Protein AF-A0A951VJS5-F1 (afdb_monomer_lite)

Secondary structure (DSSP, 8-state):
--GGGEEEETTS-S-EEEEEEETTEEEEEESSTT--EEEPPTTS-EEEGGG-EEEETTEEEEHHHHHHHHHHTS-PPPTTS-HHHHHHHHHHHH-B-TTT--HHHHHHHHHHHHHHTTTS-GGGGS-S-------------------------------------------------------------------------PPP-

Foldseek 3Di:
DALQQKKDKPPDPAIWGFPAADPAFTWTFGLDPVRDIDTDGNPIDMDRQQPDWADAPVGTHGLLVVLVLQVVVVDQDDLPDDLVVLVVVCCVRPRGDPVPDDSVVSSVSSRHSVSCVVPDPSVVSDPDDDDDDDDDDDDDDDDDDDDDDDDDDDDDDDDDDDDDDDDDDDDDDDDDDDDDDDDDDDDDDDDDDDDDDDDDDDDDD

Sequence (205 aa):
MKLTEIVAVSGIGGLHKIIGRTKTGLILESINETKKRFATGIQDKVSILDDVSMYTLSGDMRLAEVFVKLNNTGKVPGIKEDPKLLRKFLVDTIELDSERVYDSDIKKLLSWYHIIKDLVDFNTLIEAPETKEEASESAETTKKKSSKKKEETIDTEEEKPKKTAKKTAAKTVTESKTTKATTTKTVKVSSKTTAKTNTYRPKSV

Structure (mmCIF, N/CA/C/O backbone):
data_AF-A0A951VJS5-F1
#
_entry.id   AF-A0A951VJS5-F1
#
loop_
_atom_site.group_PDB
_atom_site.id
_atom_site.type_symbol
_atom_site.label_atom_id
_atom_site.label_alt_id
_atom_site.label_comp_id
_atom_site.label_asym_id
_atom_site.label_entity_id
_atom_site.label_seq_id
_atom_site.pdbx_PDB_ins_code
_atom_site.Cartn_x
_atom_site.Cartn_y
_atom_site.Cartn_z
_atom_site.occupancy
_atom_site.B_iso_or_equiv
_atom_site.auth_seq_id
_atom_site.auth_comp_id
_atom_site.auth_asym_id
_atom_site.auth_atom_id
_atom_site.pdbx_PDB_model_num
ATOM 1 N N . MET A 1 1 ? 1.533 -13.469 7.395 1.00 84.25 1 MET A N 1
ATOM 2 C CA . MET A 1 1 ? 0.307 -12.653 7.624 1.00 84.25 1 MET A CA 1
ATOM 3 C C . MET A 1 1 ? -0.512 -12.635 6.328 1.00 84.25 1 MET A C 1
ATOM 5 O O . MET A 1 1 ? 0.076 -12.952 5.303 1.00 84.25 1 MET A O 1
ATOM 9 N N . LYS A 1 2 ? -1.821 -12.329 6.330 1.00 89.31 2 LYS A N 1
ATOM 10 C CA . LYS A 1 2 ? -2.634 -12.243 5.088 1.00 89.31 2 LYS A CA 1
ATOM 11 C C . LYS A 1 2 ? -2.886 -10.788 4.680 1.00 89.31 2 LYS A C 1
ATOM 13 O O . LYS A 1 2 ? -3.124 -9.966 5.560 1.00 89.31 2 LYS A O 1
ATOM 18 N N . LEU A 1 3 ? -2.904 -10.477 3.377 1.00 91.06 3 LEU A N 1
ATOM 19 C CA . LEU A 1 3 ? -3.176 -9.116 2.873 1.00 91.06 3 LEU A CA 1
ATOM 20 C C . LEU A 1 3 ? -4.550 -8.578 3.308 1.00 91.06 3 LEU A C 1
ATOM 22 O O . LEU A 1 3 ? -4.660 -7.404 3.648 1.00 91.06 3 LEU A O 1
ATOM 26 N N . THR A 1 4 ? -5.557 -9.449 3.420 1.00 92.69 4 THR A N 1
ATOM 27 C CA . THR A 1 4 ? -6.902 -9.142 3.949 1.00 92.69 4 THR A CA 1
ATOM 28 C C . THR A 1 4 ? -6.911 -8.569 5.374 1.00 92.69 4 THR A C 1
ATOM 30 O O . THR A 1 4 ? -7.897 -7.971 5.799 1.00 92.69 4 THR A O 1
ATOM 33 N N . GLU A 1 5 ? -5.846 -8.787 6.152 1.00 93.25 5 GLU A N 1
ATOM 34 C CA . GLU A 1 5 ? -5.689 -8.247 7.508 1.00 93.25 5 GLU A CA 1
ATOM 35 C C . GLU A 1 5 ? -4.892 -6.933 7.538 1.00 93.25 5 GLU A C 1
ATOM 37 O O . GLU A 1 5 ? -4.817 -6.307 8.597 1.00 93.25 5 GLU A O 1
ATOM 42 N N . ILE A 1 6 ? -4.265 -6.536 6.424 1.00 94.94 6 ILE A N 1
ATOM 43 C CA . ILE A 1 6 ? -3.300 -5.433 6.350 1.00 94.94 6 ILE A CA 1
ATOM 44 C C . ILE A 1 6 ? -3.946 -4.211 5.699 1.00 94.94 6 ILE A C 1
ATOM 46 O O . ILE A 1 6 ? -4.607 -4.289 4.665 1.00 94.94 6 ILE A O 1
ATOM 50 N N . VAL A 1 7 ? -3.734 -3.060 6.329 1.00 95.62 7 VAL A N 1
ATOM 51 C CA . VAL A 1 7 ? -4.438 -1.811 6.060 1.00 95.62 7 VAL A CA 1
ATOM 52 C C . VAL A 1 7 ? -3.465 -0.636 5.997 1.00 95.62 7 VAL A C 1
ATOM 54 O O . VAL A 1 7 ? -2.615 -0.465 6.874 1.00 95.62 7 VAL A O 1
ATOM 57 N N . ALA A 1 8 ? -3.657 0.226 5.001 1.00 95.88 8 ALA A N 1
ATOM 58 C CA . ALA A 1 8 ? -3.125 1.583 4.971 1.00 95.88 8 ALA A CA 1
ATOM 59 C C . ALA A 1 8 ? -4.205 2.585 5.422 1.00 95.88 8 ALA A C 1
ATOM 61 O O . ALA A 1 8 ? -5.382 2.432 5.091 1.00 95.88 8 ALA A O 1
ATOM 62 N N . VAL A 1 9 ? -3.812 3.633 6.155 1.00 95.50 9 VAL A N 1
ATOM 63 C CA . VAL A 1 9 ? -4.717 4.723 6.564 1.00 95.50 9 VAL A CA 1
ATOM 64 C C . VAL A 1 9 ? -4.195 6.051 6.024 1.00 95.50 9 VAL A C 1
ATOM 66 O O . VAL A 1 9 ? -3.057 6.440 6.272 1.00 95.50 9 VAL A O 1
ATOM 69 N N . SER A 1 10 ? -5.033 6.766 5.278 1.00 93.25 10 SER A N 1
ATOM 70 C CA . SER A 1 10 ? -4.701 8.051 4.659 1.00 93.25 10 SER A CA 1
ATOM 71 C C . SER A 1 10 ? -4.215 9.075 5.690 1.00 93.25 10 SER A C 1
ATOM 73 O O . SER A 1 10 ? -4.986 9.518 6.536 1.00 93.25 10 SER A O 1
ATOM 75 N N . GLY A 1 11 ? -2.964 9.520 5.559 1.00 91.44 11 GLY A N 1
ATOM 76 C CA . GLY A 1 11 ? -2.339 10.499 6.457 1.00 91.44 11 GLY A CA 1
ATOM 77 C C . GLY A 1 11 ? -1.561 9.883 7.626 1.00 91.44 11 GLY A C 1
ATOM 78 O O . GLY A 1 11 ? -0.796 10.597 8.271 1.00 91.44 11 GLY A O 1
ATOM 79 N N . ILE A 1 12 ? -1.676 8.571 7.858 1.00 90.50 12 ILE A N 1
ATOM 80 C CA . ILE A 1 12 ? -0.845 7.829 8.812 1.00 90.50 12 ILE A CA 1
ATOM 81 C C . ILE A 1 12 ? 0.222 7.059 8.023 1.00 90.50 12 ILE A C 1
ATOM 83 O O . ILE A 1 12 ? -0.073 6.354 7.061 1.00 90.50 12 ILE A O 1
ATOM 87 N N . GLY A 1 13 ? 1.490 7.228 8.398 1.00 89.62 13 GLY A N 1
ATOM 88 C CA . GLY A 1 13 ? 2.609 6.574 7.720 1.00 89.62 13 GLY A CA 1
ATOM 89 C C . GLY A 1 13 ? 2.792 5.115 8.148 1.00 89.62 13 GLY A C 1
ATOM 90 O O . GLY A 1 13 ? 2.857 4.825 9.342 1.00 89.62 13 GLY A O 1
ATOM 91 N N . GLY A 1 14 ? 2.965 4.221 7.171 1.00 91.69 14 GLY A N 1
ATOM 92 C CA . GLY A 1 14 ? 3.247 2.799 7.381 1.00 91.69 14 GLY A CA 1
ATOM 93 C C . GLY A 1 14 ? 2.073 1.896 7.004 1.00 91.69 14 GLY A C 1
ATOM 94 O O . GLY A 1 14 ? 1.306 2.214 6.094 1.00 91.69 14 GLY A O 1
ATOM 95 N N . LEU A 1 15 ? 1.974 0.758 7.694 1.00 94.69 15 LEU A N 1
ATOM 96 C CA . LEU A 1 15 ? 0.901 -0.225 7.560 1.00 94.69 15 LEU A CA 1
ATOM 97 C C . LEU A 1 15 ? 0.461 -0.731 8.934 1.00 94.69 15 LEU A C 1
ATOM 99 O O . LEU A 1 15 ? 1.235 -0.748 9.899 1.00 94.69 15 LEU A O 1
ATOM 103 N N . HIS A 1 16 ? -0.790 -1.173 9.001 1.00 95.50 16 HIS A N 1
ATOM 104 C CA . HIS A 1 16 ? -1.429 -1.615 10.230 1.00 95.50 16 HIS A CA 1
ATOM 105 C C . HIS A 1 16 ? -2.165 -2.938 10.019 1.00 95.50 16 HIS A C 1
ATOM 107 O O . HIS A 1 16 ? -2.759 -3.156 8.966 1.00 95.50 16 HIS A O 1
ATOM 113 N N . LYS A 1 17 ? -2.163 -3.808 11.031 1.00 95.00 17 LYS A N 1
ATOM 114 C CA . LYS A 1 17 ? -3.003 -5.005 11.076 1.00 95.00 17 LYS A CA 1
ATOM 115 C C . LYS A 1 17 ? -4.350 -4.676 11.724 1.00 95.00 17 LYS A C 1
ATOM 117 O O . LYS A 1 17 ? -4.401 -3.990 12.745 1.00 95.00 17 LYS A O 1
ATOM 122 N N . ILE A 1 18 ? -5.437 -5.211 11.174 1.00 95.38 18 ILE A N 1
ATOM 123 C CA . ILE A 1 18 ? -6.755 -5.221 11.816 1.00 95.38 18 ILE A CA 1
ATOM 124 C C . ILE A 1 18 ? -6.724 -6.180 13.018 1.00 95.38 18 ILE A C 1
ATOM 126 O O . ILE A 1 18 ? -6.475 -7.374 12.858 1.00 95.38 18 ILE A O 1
ATOM 130 N N . ILE A 1 19 ? -7.021 -5.666 14.217 1.00 95.19 19 ILE A N 1
ATOM 131 C CA . ILE A 1 19 ? -7.311 -6.481 15.412 1.00 95.19 19 ILE A CA 1
ATOM 132 C C . ILE A 1 19 ? -8.818 -6.706 15.566 1.00 95.19 19 ILE A C 1
ATOM 134 O O . ILE A 1 19 ? -9.247 -7.774 15.993 1.00 95.19 19 ILE A O 1
ATOM 138 N N . GLY A 1 20 ? -9.636 -5.704 15.240 1.00 94.69 20 GLY A N 1
ATOM 139 C CA . GLY A 1 20 ? -11.078 -5.776 15.450 1.00 94.69 20 GLY A CA 1
ATOM 140 C C . GLY A 1 20 ? -11.847 -4.670 14.739 1.00 94.69 20 GLY A C 1
ATOM 141 O O . GLY A 1 20 ? -11.271 -3.814 14.067 1.00 94.69 20 GLY A O 1
ATOM 142 N N . ARG A 1 21 ? -13.170 -4.687 14.897 1.00 94.56 21 ARG A N 1
ATOM 143 C CA . ARG A 1 21 ? -14.098 -3.714 14.305 1.00 94.56 21 ARG A CA 1
ATOM 144 C C . ARG A 1 21 ? -14.899 -3.036 15.414 1.00 94.56 21 ARG A C 1
ATOM 146 O O . ARG A 1 21 ? -15.280 -3.689 16.381 1.00 94.56 21 ARG A O 1
ATOM 153 N N . THR A 1 22 ? -15.145 -1.737 15.284 1.00 93.75 22 THR A N 1
ATOM 154 C CA . THR A 1 22 ? -16.057 -0.977 16.152 1.00 93.75 22 THR A CA 1
ATOM 155 C C . THR A 1 22 ? -17.328 -0.631 15.373 1.00 93.75 22 THR A C 1
ATOM 157 O O . THR A 1 22 ? -17.427 -0.892 14.175 1.00 93.75 22 THR A O 1
ATOM 160 N N . LYS A 1 23 ? -18.307 0.011 16.023 1.00 93.38 23 LYS A N 1
ATOM 161 C CA . LYS A 1 23 ? -19.503 0.540 15.340 1.00 93.38 23 LYS A CA 1
ATOM 162 C C . LYS A 1 23 ? -19.177 1.637 14.303 1.00 93.38 23 LYS A C 1
ATOM 164 O O . LYS A 1 23 ? -20.031 1.966 13.488 1.00 93.38 23 LYS A O 1
ATOM 169 N N . THR A 1 24 ? -17.979 2.225 14.349 1.00 92.12 24 THR A N 1
ATOM 170 C CA . THR A 1 24 ? -17.624 3.459 13.623 1.00 92.12 24 THR A CA 1
ATOM 171 C C . THR A 1 24 ? -16.280 3.393 12.885 1.00 92.12 24 THR A C 1
ATOM 173 O O . THR A 1 24 ? -15.807 4.429 12.425 1.00 92.12 24 THR A O 1
ATOM 176 N N . GLY A 1 25 ? -15.644 2.219 12.804 1.00 92.94 25 GLY A N 1
ATOM 177 C CA . GLY A 1 25 ? -14.321 2.044 12.197 1.00 92.94 25 GLY A CA 1
ATOM 178 C C . GLY A 1 25 ? -13.642 0.727 12.589 1.00 92.94 25 GLY A C 1
ATOM 179 O O . GLY A 1 25 ? -14.290 -0.229 13.022 1.00 92.94 25 GLY A O 1
ATOM 180 N N . LEU A 1 26 ? -12.318 0.671 12.447 1.00 95.44 26 LEU A N 1
ATOM 181 C CA . LEU A 1 26 ? -11.474 -0.488 12.765 1.00 95.44 26 LEU A CA 1
ATOM 182 C C . LEU A 1 26 ? -10.547 -0.205 13.955 1.00 95.44 26 LEU A C 1
ATOM 184 O O . LEU A 1 26 ? -10.044 0.909 14.108 1.00 95.44 26 LEU A O 1
ATOM 188 N N . ILE A 1 27 ? -10.269 -1.236 14.755 1.00 95.69 27 ILE A N 1
ATOM 189 C CA . ILE A 1 27 ? -9.175 -1.246 15.734 1.00 95.69 27 ILE A CA 1
ATOM 190 C C . ILE A 1 27 ? -7.937 -1.789 15.023 1.00 95.69 27 ILE A C 1
ATOM 192 O O . ILE A 1 27 ? -7.930 -2.940 14.576 1.00 95.69 27 ILE A O 1
ATOM 196 N N . LEU A 1 28 ? -6.906 -0.955 14.923 1.00 96.00 28 LEU A N 1
ATOM 197 C CA . LEU A 1 28 ? -5.690 -1.208 14.162 1.00 96.00 28 LEU A CA 1
ATOM 198 C C . LEU A 1 28 ? -4.463 -1.270 15.080 1.00 96.00 28 LEU A C 1
ATOM 200 O O . LEU A 1 28 ? -4.373 -0.543 16.069 1.00 96.00 28 LEU A O 1
ATOM 204 N N . GLU A 1 29 ? -3.499 -2.117 14.729 1.00 94.94 29 GLU A N 1
ATOM 205 C CA . GLU A 1 29 ? -2.185 -2.233 15.368 1.00 94.94 29 GLU A CA 1
ATOM 206 C C . GLU A 1 29 ? -1.086 -1.948 14.345 1.00 94.94 29 GLU A C 1
ATOM 208 O O . GLU A 1 29 ? -1.095 -2.497 13.247 1.00 94.94 29 GLU A O 1
ATOM 213 N N . SER A 1 30 ? -0.134 -1.077 14.680 1.00 93.75 30 SER A N 1
ATOM 214 C CA . SER A 1 30 ? 1.016 -0.807 13.815 1.00 93.75 30 SER A CA 1
ATOM 215 C C . SER A 1 30 ? 1.859 -2.063 13.604 1.00 93.75 30 SER A C 1
ATOM 217 O O . SER A 1 30 ? 2.245 -2.710 14.575 1.00 93.75 30 SER A O 1
ATOM 219 N N . ILE A 1 31 ? 2.172 -2.374 12.344 1.00 91.69 31 ILE A N 1
ATOM 220 C CA . ILE A 1 31 ? 3.032 -3.512 11.979 1.00 91.69 31 ILE A CA 1
ATOM 221 C C . ILE A 1 31 ? 4.504 -3.235 12.348 1.00 91.69 31 ILE A C 1
ATOM 223 O O . ILE A 1 31 ? 5.282 -4.163 12.562 1.00 91.69 31 ILE A O 1
ATOM 227 N N . ASN A 1 32 ? 4.870 -1.959 12.505 1.00 83.44 32 ASN A N 1
ATOM 228 C CA . ASN A 1 32 ? 6.188 -1.538 12.976 1.00 83.44 32 ASN A CA 1
ATOM 229 C C . ASN A 1 32 ? 6.447 -1.977 14.432 1.00 83.44 32 ASN A C 1
ATOM 231 O O . ASN A 1 32 ? 5.525 -2.080 15.241 1.00 83.44 32 ASN A O 1
ATOM 235 N N . GLU A 1 33 ? 7.729 -2.113 14.784 1.00 74.25 33 GLU A N 1
ATOM 236 C CA . GLU A 1 33 ? 8.266 -2.581 16.078 1.00 74.25 33 GLU A CA 1
ATOM 237 C C . GLU A 1 33 ? 7.513 -2.095 17.333 1.00 74.25 33 GLU A C 1
ATOM 239 O O . GLU A 1 33 ? 7.292 -2.864 18.266 1.00 74.25 33 GLU A O 1
ATOM 244 N N . THR A 1 34 ? 7.056 -0.838 17.355 1.00 80.00 34 THR A N 1
ATOM 245 C CA . THR A 1 34 ? 6.367 -0.239 18.511 1.00 80.00 34 THR A CA 1
ATOM 246 C C . THR A 1 34 ? 4.962 -0.801 18.786 1.00 80.00 34 THR A C 1
ATOM 248 O O . THR A 1 34 ? 4.390 -0.453 19.817 1.00 80.00 34 THR A O 1
ATOM 251 N N . LYS A 1 35 ? 4.366 -1.580 17.864 1.00 86.00 35 LYS A N 1
ATOM 252 C CA . LYS A 1 35 ? 3.050 -2.259 17.979 1.00 86.00 35 LYS A CA 1
ATOM 253 C C . LYS A 1 35 ? 1.923 -1.415 18.599 1.00 86.00 35 LYS A C 1
ATOM 255 O O . LYS A 1 35 ? 1.059 -1.903 19.325 1.00 86.00 35 LYS A O 1
ATOM 260 N N . LYS A 1 36 ? 1.928 -0.104 18.328 1.00 91.31 36 LYS A N 1
ATOM 261 C CA . LYS A 1 36 ? 0.942 0.831 18.887 1.00 91.31 36 LYS A CA 1
ATOM 262 C C . LYS A 1 36 ? -0.438 0.569 18.294 1.00 91.31 36 LYS A C 1
ATOM 264 O O . LYS A 1 36 ? -0.575 0.444 17.078 1.00 91.31 36 LYS A O 1
ATOM 269 N N . ARG A 1 37 ? -1.449 0.540 19.164 1.00 93.44 37 ARG A N 1
ATOM 270 C CA . ARG A 1 37 ? -2.858 0.341 18.811 1.00 93.44 37 ARG A CA 1
ATOM 271 C C . ARG A 1 37 ? -3.608 1.666 18.789 1.00 93.44 37 ARG A C 1
ATOM 273 O O . ARG A 1 37 ? -3.368 2.518 19.641 1.00 93.44 37 ARG A O 1
ATOM 280 N N . PHE A 1 38 ? -4.528 1.816 17.845 1.00 94.25 38 PHE A N 1
ATOM 281 C CA . PHE A 1 38 ? -5.461 2.939 17.768 1.00 94.25 38 PHE A CA 1
ATOM 282 C C . PHE A 1 38 ? -6.780 2.496 17.124 1.00 94.25 38 PHE A C 1
ATOM 284 O O . PHE A 1 38 ? -6.848 1.459 16.465 1.00 94.25 38 PHE A O 1
ATOM 291 N N . ALA A 1 39 ? -7.840 3.273 17.331 1.00 95.00 39 ALA A N 1
ATOM 292 C CA . ALA A 1 39 ? -9.097 3.110 16.611 1.00 95.00 39 ALA A CA 1
ATOM 293 C C . ALA A 1 39 ? -9.185 4.161 15.499 1.00 95.00 39 ALA A C 1
ATOM 295 O O . ALA A 1 39 ? -8.785 5.306 15.704 1.00 95.00 39 ALA A O 1
ATOM 296 N N . THR A 1 40 ? -9.721 3.766 14.348 1.00 95.81 40 THR A N 1
ATOM 297 C CA . THR A 1 40 ? -10.095 4.682 13.260 1.00 95.81 40 THR A CA 1
ATOM 298 C C . THR A 1 40 ? -11.530 5.175 13.440 1.00 95.81 40 THR A C 1
ATOM 300 O O . THR A 1 40 ? -12.380 4.473 13.999 1.00 95.81 40 THR A O 1
ATOM 303 N N . GLY A 1 41 ? -11.794 6.396 12.983 1.00 93.75 41 GLY A N 1
ATOM 304 C CA . GLY A 1 41 ? -13.119 7.004 12.920 1.00 93.75 41 GLY A CA 1
ATOM 305 C C . GLY A 1 41 ? -13.697 7.023 11.503 1.00 93.75 41 GLY A C 1
ATOM 306 O O . GLY A 1 41 ? -13.019 6.741 10.522 1.00 93.75 41 GLY A O 1
ATOM 307 N N . ILE A 1 42 ? -14.960 7.443 11.394 1.00 93.12 42 ILE A N 1
ATOM 308 C CA . ILE A 1 42 ? -15.747 7.450 10.142 1.00 93.12 42 ILE A CA 1
ATOM 309 C C . ILE A 1 42 ? -15.108 8.319 9.034 1.00 93.12 42 ILE A C 1
ATOM 311 O O . ILE A 1 42 ? -15.353 8.097 7.854 1.00 93.12 42 ILE A O 1
ATOM 315 N N . GLN A 1 43 ? -14.297 9.315 9.407 1.00 93.50 43 GLN A N 1
ATOM 316 C CA . GLN A 1 43 ? -13.641 10.245 8.475 1.00 93.50 43 GLN A CA 1
ATOM 317 C C . GLN A 1 43 ? -12.273 9.747 7.967 1.00 93.50 43 GLN A C 1
ATOM 319 O O . GLN A 1 43 ? -11.720 10.308 7.011 1.00 93.50 43 GLN A O 1
ATOM 324 N N . ASP A 1 44 ? -11.717 8.705 8.592 1.00 94.69 44 ASP A N 1
ATOM 325 C CA . ASP A 1 44 ? -10.439 8.133 8.188 1.00 94.69 44 ASP A CA 1
ATOM 326 C C . ASP A 1 44 ? -10.630 7.342 6.891 1.00 94.69 44 ASP A C 1
ATOM 328 O O . ASP A 1 44 ? -11.483 6.463 6.790 1.00 94.69 44 ASP A O 1
ATOM 332 N N . LYS A 1 45 ? -9.817 7.642 5.874 1.00 94.56 45 LYS A N 1
ATOM 333 C CA . LYS A 1 45 ? -9.804 6.850 4.637 1.00 94.56 45 LYS A CA 1
ATOM 334 C C . LYS A 1 45 ? -8.906 5.641 4.853 1.00 94.56 45 LYS A C 1
ATOM 336 O O . LYS A 1 45 ? -7.686 5.781 4.943 1.00 94.56 45 LYS A O 1
ATOM 341 N N . VAL A 1 46 ? -9.544 4.487 4.978 1.00 95.12 46 VAL A N 1
ATOM 342 C CA . VAL A 1 46 ? -8.945 3.194 5.307 1.00 95.12 46 VAL A CA 1
ATOM 343 C C . VAL A 1 46 ? -8.977 2.309 4.061 1.00 95.12 46 VAL A C 1
ATOM 345 O O . VAL A 1 46 ? -10.030 2.166 3.446 1.00 95.12 46 VAL A O 1
ATOM 348 N N . SER A 1 47 ? -7.841 1.718 3.689 1.00 95.25 47 SER A N 1
ATOM 349 C CA . SER A 1 47 ? -7.715 0.855 2.506 1.00 95.25 47 SER A CA 1
ATOM 350 C C . SER A 1 47 ? -7.079 -0.478 2.892 1.00 95.25 47 SER A C 1
ATOM 352 O O . SER A 1 47 ? -5.967 -0.497 3.420 1.00 95.25 47 SER A O 1
ATOM 354 N N . ILE A 1 48 ? -7.782 -1.583 2.639 1.00 95.38 48 ILE A N 1
ATOM 355 C CA . ILE A 1 48 ? -7.271 -2.951 2.814 1.00 95.38 48 ILE A CA 1
ATOM 356 C C . ILE A 1 48 ? -6.387 -3.275 1.605 1.00 95.38 48 ILE A C 1
ATOM 358 O O . ILE A 1 48 ? -6.772 -2.981 0.478 1.00 95.38 48 ILE A O 1
ATOM 362 N N . LEU A 1 49 ? -5.203 -3.859 1.813 1.00 94.19 49 LEU A N 1
ATOM 363 C CA . LEU A 1 49 ? -4.242 -4.080 0.719 1.00 94.19 49 LEU A CA 1
ATOM 364 C C . LEU A 1 49 ? -4.714 -5.115 -0.317 1.00 94.19 49 LEU A C 1
ATOM 366 O O . LEU A 1 49 ? -4.266 -5.070 -1.456 1.00 94.19 49 LEU A O 1
ATOM 370 N N . ASP A 1 50 ? -5.623 -6.009 0.065 1.00 94.06 50 ASP A N 1
ATOM 371 C CA . ASP A 1 50 ? -6.232 -7.032 -0.803 1.00 94.06 50 ASP A CA 1
ATOM 372 C C . ASP A 1 50 ? -7.217 -6.448 -1.845 1.00 94.06 50 ASP A C 1
ATOM 374 O O . ASP A 1 50 ? -7.370 -6.976 -2.949 1.00 94.06 50 ASP A O 1
ATOM 378 N N . ASP A 1 51 ? -7.850 -5.319 -1.502 1.00 93.62 51 ASP A N 1
ATOM 379 C CA . ASP A 1 51 ? -8.828 -4.609 -2.341 1.00 93.62 51 ASP A CA 1
ATOM 380 C C . ASP A 1 51 ? -8.171 -3.602 -3.307 1.00 93.62 51 ASP A C 1
ATOM 382 O O . ASP A 1 51 ? -8.852 -3.007 -4.142 1.00 93.62 51 ASP A O 1
ATOM 386 N N . VAL A 1 52 ? -6.858 -3.363 -3.193 1.00 94.69 52 VAL A N 1
ATOM 387 C CA . VAL A 1 52 ? -6.141 -2.366 -4.006 1.00 94.69 52 VAL A CA 1
ATOM 388 C C . VAL A 1 52 ? -5.558 -3.007 -5.269 1.00 94.69 52 VAL A C 1
ATOM 390 O O . VAL A 1 52 ? -4.846 -4.014 -5.213 1.00 94.69 52 VAL A O 1
ATOM 393 N N . SER A 1 53 ? -5.818 -2.370 -6.411 1.00 94.50 53 SER A N 1
ATOM 394 C CA . SER A 1 53 ? -5.239 -2.686 -7.718 1.00 94.50 53 SER A CA 1
ATOM 395 C C . SER A 1 53 ? -4.260 -1.606 -8.205 1.00 94.50 53 SER A C 1
ATOM 397 O O . SER A 1 53 ? -4.167 -0.503 -7.657 1.00 94.50 53 SER A O 1
ATOM 399 N N . MET A 1 54 ? -3.504 -1.948 -9.245 1.00 94.06 54 MET A N 1
ATOM 400 C CA . MET A 1 54 ? -2.578 -1.096 -9.985 1.00 94.06 54 MET A CA 1
ATOM 401 C C . MET A 1 54 ? -2.944 -1.110 -11.469 1.00 94.06 54 MET A C 1
ATOM 403 O O . MET A 1 54 ? -3.172 -2.179 -12.033 1.00 94.06 54 MET A O 1
ATOM 407 N N . TYR A 1 55 ? -2.952 0.061 -12.109 1.00 95.38 55 TYR A N 1
ATOM 408 C CA . TYR A 1 55 ? -3.158 0.155 -13.554 1.00 95.38 55 TYR A CA 1
ATOM 409 C C . TYR A 1 55 ? -1.930 -0.350 -14.321 1.00 95.38 55 TYR A C 1
ATOM 411 O O . TYR A 1 55 ? -0.806 0.117 -14.117 1.00 95.38 55 TYR A O 1
ATOM 419 N N . THR A 1 56 ? -2.177 -1.270 -15.241 1.00 94.75 56 THR A N 1
ATOM 420 C CA . THR A 1 56 ? -1.223 -1.845 -16.194 1.00 94.75 56 THR A CA 1
ATOM 421 C C . THR A 1 56 ? -1.753 -1.648 -17.613 1.00 94.75 56 THR A C 1
ATOM 423 O O . THR A 1 56 ? -2.931 -1.334 -17.801 1.00 94.75 56 THR A O 1
ATOM 426 N N . LEU A 1 57 ? -0.905 -1.832 -18.624 1.00 92.44 57 LEU A N 1
ATOM 427 C CA . LEU A 1 57 ? -1.289 -1.715 -20.037 1.00 92.44 57 LEU A CA 1
ATOM 428 C C . LEU A 1 57 ? -2.464 -2.640 -20.408 1.00 92.44 57 LEU A C 1
ATOM 430 O O . LEU A 1 57 ? -3.307 -2.264 -21.223 1.00 92.44 57 LEU A O 1
ATOM 434 N N . SER A 1 58 ? -2.548 -3.803 -19.759 1.00 89.75 58 SER A N 1
ATOM 435 C CA . SER A 1 58 ? -3.552 -4.846 -20.004 1.00 89.75 58 SER A CA 1
ATOM 436 C C . SER A 1 58 ? -4.808 -4.736 -19.119 1.00 89.75 58 SER A C 1
ATOM 438 O O . SER A 1 58 ? -5.759 -5.489 -19.319 1.00 89.75 58 SER A O 1
ATOM 440 N N . GLY A 1 59 ? -4.844 -3.811 -18.148 1.00 91.31 59 GLY A N 1
ATOM 441 C CA . GLY A 1 59 ? -5.961 -3.641 -17.208 1.00 91.31 59 GLY A CA 1
ATOM 442 C C . GLY A 1 59 ? -5.519 -3.426 -15.757 1.00 91.31 59 GLY A C 1
ATOM 443 O O . GLY A 1 59 ? -4.448 -2.879 -15.494 1.00 91.31 59 GLY A O 1
ATOM 444 N N . ASP A 1 60 ? -6.339 -3.863 -14.803 1.00 92.94 60 ASP A N 1
ATOM 445 C CA . ASP A 1 60 ? -6.105 -3.677 -13.367 1.00 92.94 60 ASP A CA 1
ATOM 446 C C . ASP A 1 60 ? -5.513 -4.950 -12.735 1.00 92.94 60 ASP A C 1
ATOM 448 O O . ASP A 1 60 ? -6.149 -6.002 -12.743 1.00 92.94 60 ASP A O 1
ATOM 452 N N . MET A 1 61 ? -4.320 -4.847 -12.143 1.00 93.94 61 MET A N 1
ATOM 453 C CA . MET A 1 61 ? -3.601 -5.956 -11.491 1.00 93.94 61 MET A CA 1
ATOM 454 C C . MET A 1 61 ? -3.671 -5.818 -9.965 1.00 93.94 61 MET A C 1
ATOM 456 O O . MET A 1 61 ? -3.435 -4.726 -9.444 1.00 93.94 61 MET A O 1
ATOM 460 N N . ARG A 1 62 ? -3.988 -6.880 -9.209 1.00 95.12 62 ARG A N 1
ATOM 461 C CA . ARG A 1 62 ? -4.118 -6.776 -7.736 1.00 95.12 62 ARG A CA 1
ATOM 462 C C . ARG A 1 62 ? -2.751 -6.665 -7.062 1.00 95.12 62 ARG A C 1
ATOM 464 O O . ARG A 1 62 ? -1.764 -7.224 -7.541 1.00 95.12 62 ARG A O 1
ATOM 471 N N . LEU A 1 63 ? -2.682 -6.008 -5.898 1.00 93.81 63 LEU A N 1
ATOM 472 C CA . LEU A 1 63 ? -1.423 -5.907 -5.144 1.00 93.81 63 LEU A CA 1
ATOM 473 C C . LEU A 1 63 ? -0.806 -7.272 -4.791 1.00 93.81 63 LEU A C 1
ATOM 475 O O . LEU A 1 63 ? 0.416 -7.362 -4.730 1.00 93.81 63 LEU A O 1
ATOM 479 N N . ALA A 1 64 ? -1.606 -8.329 -4.609 1.00 92.50 64 ALA A N 1
ATOM 480 C CA . ALA A 1 64 ? -1.102 -9.691 -4.401 1.00 92.50 64 ALA A CA 1
ATOM 481 C C . ALA A 1 64 ? -0.189 -10.158 -5.554 1.00 92.50 64 ALA A C 1
ATOM 483 O O . ALA A 1 64 ? 0.952 -10.558 -5.324 1.00 92.50 64 ALA A O 1
ATOM 484 N N . GLU A 1 65 ? -0.665 -10.024 -6.795 1.00 92.56 65 GLU A N 1
ATOM 485 C CA . GLU A 1 65 ? 0.064 -10.368 -8.023 1.00 92.56 65 GLU A CA 1
ATOM 486 C C . GLU A 1 65 ? 1.298 -9.481 -8.211 1.00 92.56 65 GLU A C 1
ATOM 488 O O . GLU A 1 65 ? 2.391 -9.977 -8.496 1.00 92.56 65 GLU A O 1
ATOM 493 N N . VAL A 1 66 ? 1.152 -8.171 -7.979 1.00 93.50 66 VAL A N 1
ATOM 494 C CA . VAL A 1 66 ? 2.264 -7.215 -8.070 1.00 93.50 66 VAL A CA 1
ATOM 495 C C . VAL A 1 66 ? 3.366 -7.544 -7.060 1.00 93.50 66 VAL A C 1
ATOM 497 O O . VAL A 1 66 ? 4.542 -7.546 -7.423 1.00 93.50 66 VAL A O 1
ATOM 500 N N . PHE A 1 67 ? 3.025 -7.864 -5.808 1.00 93.12 67 PHE A N 1
ATOM 501 C CA . PHE A 1 67 ? 4.020 -8.223 -4.797 1.00 93.12 67 PHE A CA 1
ATOM 502 C C . PHE A 1 67 ? 4.718 -9.559 -5.095 1.00 93.12 67 PHE A C 1
ATOM 504 O O . PHE A 1 67 ? 5.919 -9.658 -4.846 1.00 93.12 67 PHE A O 1
ATOM 511 N N . VAL A 1 68 ? 4.033 -10.548 -5.686 1.00 91.94 68 VAL A N 1
ATOM 512 C CA . VAL A 1 68 ? 4.681 -11.790 -6.153 1.00 91.94 68 VAL A CA 1
ATOM 513 C C . VAL A 1 68 ? 5.651 -11.515 -7.303 1.00 91.94 68 VAL A C 1
ATOM 515 O O . VAL A 1 68 ? 6.807 -11.926 -7.218 1.00 91.94 68 VAL A O 1
ATOM 518 N N . LYS A 1 69 ? 5.252 -10.756 -8.335 1.00 91.69 69 LYS A N 1
ATOM 519 C CA . LYS A 1 69 ? 6.163 -10.376 -9.436 1.00 91.69 69 LYS A CA 1
ATOM 520 C C . LYS A 1 69 ? 7.409 -9.635 -8.920 1.00 91.69 69 LYS A C 1
ATOM 522 O O . LYS A 1 69 ? 8.534 -9.944 -9.316 1.00 91.69 69 LYS A O 1
ATOM 527 N N . LEU A 1 70 ? 7.225 -8.716 -7.969 1.00 91.50 70 LEU A N 1
ATOM 528 C CA . LEU A 1 70 ? 8.316 -7.992 -7.305 1.00 91.50 70 LEU A CA 1
ATOM 529 C C . LEU A 1 70 ? 9.246 -8.901 -6.491 1.00 91.50 70 LEU A C 1
ATOM 531 O O . LEU A 1 70 ? 10.464 -8.730 -6.549 1.00 91.50 70 LEU A O 1
ATOM 535 N N . ASN A 1 71 ? 8.692 -9.876 -5.768 1.00 90.19 71 ASN A N 1
ATOM 5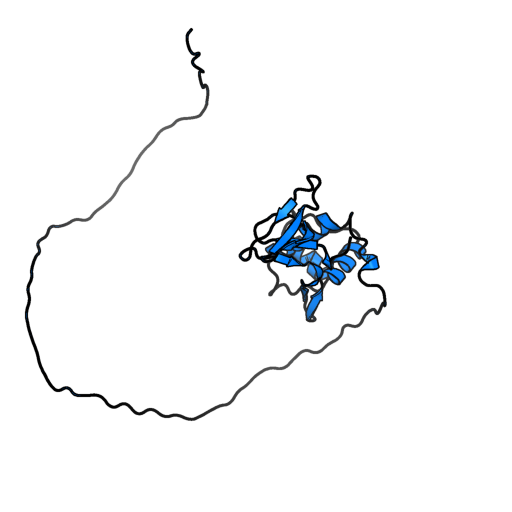36 C CA . ASN A 1 71 ? 9.470 -10.850 -5.006 1.00 90.19 71 ASN A CA 1
ATOM 537 C C . ASN A 1 71 ? 10.286 -11.772 -5.926 1.00 90.19 71 ASN A C 1
ATOM 539 O O . ASN A 1 71 ? 11.470 -11.994 -5.681 1.00 90.19 71 ASN A O 1
ATOM 543 N N . ASN A 1 72 ? 9.693 -12.219 -7.036 1.00 89.06 72 ASN A N 1
ATOM 544 C CA . ASN A 1 72 ? 10.347 -13.072 -8.034 1.00 89.06 72 ASN A CA 1
ATOM 545 C C . ASN A 1 72 ? 11.513 -12.366 -8.749 1.00 89.06 72 ASN A C 1
ATOM 547 O O . ASN A 1 72 ? 12.474 -13.015 -9.153 1.00 89.06 72 ASN A O 1
ATOM 551 N N . THR A 1 73 ? 11.477 -11.033 -8.843 1.00 86.56 73 THR A N 1
ATOM 552 C CA . THR A 1 73 ? 12.596 -10.225 -9.363 1.00 86.56 73 THR A CA 1
ATOM 553 C C . THR A 1 73 ? 13.800 -10.208 -8.401 1.00 86.56 73 THR A C 1
ATOM 555 O O . THR A 1 73 ? 14.901 -9.805 -8.776 1.00 86.56 73 THR A O 1
ATOM 558 N N . GLY A 1 74 ? 13.622 -10.624 -7.139 1.00 77.88 74 GLY A N 1
ATOM 559 C CA . GLY A 1 74 ? 14.669 -10.813 -6.123 1.00 77.88 74 GLY A CA 1
ATOM 560 C C . GLY A 1 74 ? 15.325 -9.534 -5.582 1.00 77.88 74 GLY A C 1
ATOM 561 O O . GLY A 1 74 ? 15.799 -9.512 -4.446 1.00 77.88 74 GLY A O 1
ATOM 562 N N . LYS A 1 75 ? 15.337 -8.444 -6.358 1.00 83.50 75 LYS A N 1
ATOM 563 C CA . LYS A 1 75 ? 15.946 -7.158 -6.002 1.00 83.50 75 LYS A CA 1
ATOM 564 C C . LYS A 1 75 ? 15.015 -5.995 -6.347 1.00 83.50 75 LYS A C 1
ATOM 566 O O . LYS A 1 75 ? 15.031 -5.478 -7.459 1.00 83.50 75 LYS A O 1
ATOM 571 N N . VAL A 1 76 ? 14.252 -5.545 -5.355 1.00 86.69 76 VAL A N 1
ATOM 572 C CA . VAL A 1 76 ? 13.373 -4.373 -5.472 1.00 86.69 76 VAL A CA 1
ATOM 573 C C . VAL A 1 76 ? 14.146 -3.081 -5.126 1.00 86.69 76 VAL A C 1
ATOM 575 O O . VAL A 1 76 ? 14.829 -3.057 -4.100 1.00 86.69 76 VAL A O 1
ATOM 578 N N . PRO A 1 77 ? 14.058 -2.008 -5.941 1.00 87.94 77 PRO A N 1
ATOM 579 C CA . PRO A 1 77 ? 14.686 -0.710 -5.679 1.00 87.94 77 PRO A CA 1
ATOM 580 C C . PRO A 1 77 ? 14.242 -0.025 -4.382 1.00 87.94 77 PRO A C 1
ATOM 582 O O . PRO A 1 77 ? 13.100 -0.147 -3.933 1.00 87.94 77 PRO A O 1
ATOM 585 N N . GLY A 1 78 ? 15.138 0.775 -3.806 1.00 88.06 78 GLY A N 1
ATOM 586 C CA . GLY A 1 78 ? 14.890 1.521 -2.579 1.00 88.06 78 GLY A CA 1
ATOM 587 C C . GLY A 1 78 ? 13.959 2.722 -2.779 1.00 88.06 78 GLY A C 1
ATOM 588 O O . GLY A 1 78 ? 14.088 3.497 -3.721 1.00 88.06 78 GLY A O 1
ATOM 589 N N . ILE A 1 79 ? 13.077 2.964 -1.803 1.00 86.12 79 ILE A N 1
ATOM 590 C CA . ILE A 1 79 ? 12.043 4.030 -1.800 1.00 86.12 79 ILE A CA 1
ATOM 591 C C . ILE A 1 79 ? 12.615 5.452 -2.054 1.00 86.12 79 ILE A C 1
ATOM 593 O O . ILE A 1 79 ? 11.887 6.370 -2.434 1.00 86.12 79 ILE A O 1
ATOM 597 N N . LYS A 1 80 ? 13.922 5.650 -1.822 1.00 89.38 80 LYS A N 1
ATOM 598 C CA . LYS A 1 80 ? 14.646 6.927 -1.962 1.00 89.38 80 LYS A CA 1
ATOM 599 C C . LYS A 1 80 ? 15.302 7.145 -3.336 1.00 89.38 80 LYS A C 1
ATOM 601 O O . LYS A 1 80 ? 15.929 8.184 -3.522 1.00 89.38 80 LYS A O 1
ATOM 606 N N . GLU A 1 81 ? 15.203 6.195 -4.263 1.00 90.81 81 GLU A N 1
ATOM 607 C CA . GLU A 1 81 ? 15.771 6.326 -5.611 1.00 90.81 81 GLU A CA 1
ATOM 608 C C . GLU A 1 81 ? 14.977 7.312 -6.494 1.00 90.81 81 GLU A C 1
ATOM 610 O O . GLU A 1 81 ? 13.885 7.775 -6.140 1.00 90.81 81 GLU A O 1
ATOM 615 N N . ASP A 1 82 ? 15.548 7.675 -7.647 1.00 93.56 82 ASP A N 1
ATOM 616 C CA . ASP A 1 82 ? 14.916 8.603 -8.589 1.00 93.56 82 ASP A CA 1
ATOM 617 C C . ASP A 1 82 ? 13.587 8.024 -9.120 1.00 93.56 82 ASP A C 1
ATOM 619 O O . ASP A 1 82 ? 13.550 6.863 -9.543 1.00 93.56 82 ASP A O 1
ATOM 623 N N . PRO A 1 83 ? 12.485 8.802 -9.141 1.00 91.69 83 PRO A N 1
ATOM 624 C CA . PRO A 1 83 ? 11.176 8.293 -9.548 1.00 91.69 83 PRO A CA 1
ATOM 625 C C . PRO A 1 83 ? 11.149 7.705 -10.965 1.00 91.69 83 PRO A C 1
ATOM 627 O O . PRO A 1 83 ? 10.362 6.795 -11.213 1.00 91.69 83 PRO A O 1
ATOM 630 N N . LYS A 1 84 ? 12.017 8.148 -11.884 1.00 93.19 84 LYS A N 1
ATOM 631 C CA . LYS A 1 84 ? 12.097 7.600 -13.247 1.00 93.19 84 LYS A CA 1
ATOM 632 C C . LYS A 1 84 ? 12.735 6.212 -13.264 1.00 93.19 84 LYS A C 1
ATOM 634 O O . LYS A 1 84 ? 12.379 5.410 -14.121 1.00 93.19 84 LYS A O 1
ATOM 639 N N . LEU A 1 85 ? 13.649 5.915 -12.336 1.00 93.00 85 LEU A N 1
ATOM 640 C CA . LEU A 1 85 ? 14.214 4.572 -12.165 1.00 93.00 85 LEU A CA 1
ATOM 641 C C . LEU A 1 85 ? 13.167 3.627 -11.568 1.00 93.00 85 LEU A C 1
ATOM 643 O O . LEU A 1 85 ? 12.916 2.567 -12.135 1.00 93.00 85 LEU A O 1
ATOM 647 N N . LEU A 1 86 ? 12.483 4.062 -10.502 1.00 93.25 86 LEU A N 1
ATOM 648 C CA . LEU A 1 86 ? 11.390 3.308 -9.874 1.00 93.25 86 LEU A CA 1
ATOM 649 C C . LEU A 1 86 ? 10.265 2.986 -10.873 1.00 93.25 86 LEU A C 1
ATOM 651 O O . LEU A 1 86 ? 9.779 1.860 -10.932 1.00 93.25 86 LEU A O 1
ATOM 655 N N . ARG A 1 87 ? 9.886 3.971 -11.696 1.00 92.94 87 ARG A N 1
ATOM 656 C CA . ARG A 1 87 ? 8.892 3.828 -12.765 1.00 92.94 87 ARG A CA 1
ATOM 657 C C . ARG A 1 87 ? 9.338 2.851 -13.849 1.00 92.94 87 ARG A C 1
ATOM 659 O O . ARG A 1 87 ? 8.567 1.964 -14.189 1.00 92.94 87 ARG A O 1
ATOM 666 N N . LYS A 1 88 ? 10.571 2.970 -14.359 1.00 93.81 88 LYS A N 1
ATOM 667 C CA . LYS A 1 88 ? 11.120 2.029 -15.354 1.00 93.81 88 LYS A CA 1
ATOM 668 C C . LYS A 1 88 ? 11.100 0.589 -14.848 1.00 93.81 88 LYS A C 1
ATOM 670 O O . LYS A 1 88 ? 10.633 -0.282 -15.564 1.00 93.81 88 LYS A O 1
ATOM 675 N N . PHE A 1 89 ? 11.537 0.367 -13.611 1.00 94.12 89 PHE A N 1
ATOM 676 C CA . PHE A 1 89 ? 11.539 -0.952 -12.981 1.00 94.12 89 PHE A CA 1
ATOM 677 C C . PHE A 1 89 ? 10.130 -1.567 -12.878 1.00 94.12 89 PHE A C 1
ATOM 679 O O . PHE A 1 89 ? 9.961 -2.753 -13.145 1.00 94.12 89 PHE A O 1
ATOM 686 N N . LEU A 1 90 ? 9.097 -0.777 -12.557 1.00 93.31 90 LEU A N 1
ATOM 687 C CA . LEU A 1 90 ? 7.713 -1.273 -12.551 1.00 93.31 90 LEU A CA 1
ATOM 688 C C . LEU A 1 90 ? 7.124 -1.474 -13.956 1.00 93.31 90 LEU A C 1
ATOM 690 O O . LEU A 1 90 ? 6.332 -2.391 -14.139 1.00 93.31 90 LEU A O 1
ATOM 694 N N . VAL A 1 91 ? 7.505 -0.671 -14.954 1.00 93.81 91 VAL A N 1
ATOM 695 C CA . VAL A 1 91 ? 7.121 -0.935 -16.355 1.00 93.81 91 VAL A CA 1
ATOM 696 C C . VAL A 1 91 ? 7.708 -2.273 -16.824 1.00 93.81 91 VAL A C 1
ATOM 698 O O . VAL A 1 91 ? 6.980 -3.078 -17.387 1.00 93.81 91 VAL A O 1
ATOM 701 N N . ASP A 1 92 ? 8.979 -2.530 -16.510 1.00 92.31 92 ASP A N 1
ATOM 702 C CA . ASP A 1 92 ? 9.718 -3.760 -16.837 1.00 92.31 92 ASP A CA 1
ATOM 703 C C . ASP A 1 92 ? 9.175 -5.003 -16.094 1.00 92.31 92 ASP A C 1
ATOM 705 O O . ASP A 1 92 ? 9.083 -6.086 -16.661 1.00 92.31 92 ASP A O 1
ATOM 709 N N . THR A 1 93 ? 8.751 -4.848 -14.831 1.00 91.44 93 THR A N 1
ATOM 710 C CA . THR A 1 93 ? 8.290 -5.972 -13.986 1.00 91.44 93 THR A CA 1
ATOM 711 C C . THR A 1 93 ? 6.789 -6.277 -14.116 1.00 91.44 93 THR A C 1
ATOM 713 O O . THR A 1 93 ? 6.382 -7.434 -13.991 1.00 91.44 93 THR A O 1
ATOM 716 N N . ILE A 1 94 ? 5.936 -5.256 -14.287 1.00 90.94 94 ILE A N 1
ATOM 717 C CA . ILE A 1 94 ? 4.465 -5.395 -14.207 1.00 90.94 94 ILE A CA 1
ATOM 718 C C . ILE A 1 94 ? 3.678 -4.673 -15.314 1.00 90.94 94 ILE A C 1
ATOM 720 O O . ILE A 1 94 ? 2.464 -4.550 -15.181 1.00 90.94 94 ILE A O 1
ATOM 724 N N . GLU A 1 95 ? 4.324 -4.192 -16.382 1.00 93.81 95 GLU A N 1
ATOM 725 C CA . GLU A 1 95 ? 3.657 -3.505 -17.510 1.00 93.81 95 GLU A CA 1
ATOM 726 C C . GLU A 1 95 ? 2.821 -2.281 -17.074 1.00 93.81 95 GLU A C 1
ATOM 728 O O . GLU A 1 95 ? 1.721 -2.031 -17.566 1.00 93.81 95 GLU A O 1
ATOM 733 N N . LEU A 1 96 ? 3.335 -1.518 -16.103 1.00 93.25 96 LEU A N 1
ATOM 734 C CA . LEU A 1 96 ? 2.661 -0.375 -15.471 1.00 93.25 96 LEU A CA 1
ATOM 735 C C . LEU A 1 96 ? 2.167 0.688 -16.481 1.00 93.25 96 LEU A C 1
ATOM 737 O O . LEU A 1 96 ? 2.971 1.251 -17.230 1.00 93.25 96 LEU A O 1
ATOM 741 N N . ASP A 1 97 ? 0.883 1.073 -16.415 1.00 94.00 97 ASP A N 1
ATOM 742 C CA . ASP A 1 97 ? 0.370 2.233 -17.161 1.00 94.00 97 ASP A CA 1
ATOM 743 C C . ASP A 1 97 ? 0.959 3.517 -16.556 1.00 94.00 97 ASP A C 1
ATOM 745 O O . ASP A 1 97 ? 0.591 3.967 -15.465 1.00 94.00 97 ASP A O 1
ATOM 749 N N . SER A 1 98 ? 1.908 4.113 -17.278 1.00 90.00 98 SER A N 1
ATOM 750 C CA . SER A 1 98 ? 2.616 5.296 -16.802 1.00 90.00 98 SER A CA 1
ATOM 751 C C . SER A 1 98 ? 1.788 6.583 -16.815 1.00 90.00 98 SER A C 1
ATOM 753 O O . SER A 1 98 ? 2.106 7.481 -16.036 1.00 90.00 98 SER A O 1
ATOM 755 N N . GLU A 1 99 ? 0.736 6.684 -17.626 1.00 91.31 99 GLU A N 1
ATOM 756 C CA . GLU A 1 99 ? -0.086 7.898 -17.704 1.00 91.31 99 GLU A CA 1
ATOM 757 C C . GLU A 1 99 ? -1.127 7.947 -16.574 1.00 91.31 99 GLU A C 1
ATOM 759 O O . GLU A 1 99 ? -1.496 9.028 -16.113 1.00 91.31 99 GLU A O 1
ATOM 764 N N . ARG A 1 100 ? -1.574 6.783 -16.077 1.00 93.00 100 ARG A N 1
ATOM 765 C CA . ARG A 1 100 ? -2.531 6.693 -14.954 1.00 93.00 100 ARG A CA 1
ATOM 766 C C . ARG A 1 100 ? -1.886 6.688 -13.572 1.00 93.00 100 ARG A C 1
ATOM 768 O O . ARG A 1 100 ? -2.537 7.075 -12.602 1.00 93.00 100 ARG A O 1
ATOM 775 N N . VAL A 1 101 ? -0.649 6.208 -13.450 1.00 94.75 101 VAL A N 1
ATOM 776 C CA . VAL A 1 101 ? -0.005 5.977 -12.147 1.00 94.75 101 VAL A CA 1
ATOM 777 C C . VAL A 1 101 ? 0.940 7.119 -11.776 1.00 94.75 101 VAL A C 1
ATOM 779 O O . VAL A 1 101 ? 1.928 7.382 -12.463 1.00 94.75 101 VAL A O 1
ATOM 782 N N . TYR A 1 102 ? 0.693 7.769 -10.635 1.00 94.69 102 TYR A N 1
ATOM 783 C CA . TYR A 1 102 ? 1.562 8.828 -10.117 1.00 94.69 102 TYR A CA 1
ATOM 784 C C . TYR A 1 102 ? 2.786 8.270 -9.372 1.00 94.69 102 TYR A C 1
ATOM 786 O O . TYR A 1 102 ? 2.730 7.235 -8.706 1.00 94.69 102 TYR A O 1
ATOM 794 N N . ASP A 1 103 ? 3.895 9.019 -9.385 1.00 94.62 103 ASP A N 1
ATOM 795 C CA . ASP A 1 103 ? 5.134 8.659 -8.670 1.00 94.62 103 ASP A CA 1
ATOM 796 C C . ASP A 1 103 ? 4.933 8.492 -7.148 1.00 94.62 103 ASP A C 1
ATOM 798 O O . ASP A 1 103 ? 5.707 7.808 -6.475 1.00 94.62 103 ASP A O 1
ATOM 802 N N . SER A 1 104 ? 3.891 9.114 -6.587 1.00 93.56 104 SER A N 1
ATOM 803 C CA . SER A 1 104 ? 3.459 8.939 -5.197 1.00 93.56 104 SER A CA 1
ATOM 804 C C . SER A 1 104 ? 2.908 7.546 -4.907 1.00 93.56 104 SER A C 1
ATOM 806 O O . SER A 1 104 ? 3.086 7.043 -3.799 1.00 93.56 104 SER A O 1
ATOM 808 N N . ASP A 1 105 ? 2.240 6.920 -5.873 1.00 93.69 105 ASP A N 1
ATOM 809 C CA . ASP A 1 105 ? 1.646 5.591 -5.730 1.00 93.69 105 ASP A CA 1
ATOM 810 C C . ASP A 1 105 ? 2.712 4.511 -5.886 1.00 93.69 105 ASP A C 1
ATOM 812 O O . ASP A 1 105 ? 2.814 3.639 -5.027 1.00 93.69 105 ASP A O 1
ATOM 816 N N . ILE A 1 106 ? 3.622 4.688 -6.850 1.00 94.50 106 ILE A N 1
ATOM 817 C CA . ILE A 1 106 ? 4.868 3.913 -6.986 1.00 94.50 106 ILE A CA 1
ATOM 818 C C . ILE A 1 106 ? 5.645 3.894 -5.657 1.00 94.50 106 ILE A C 1
ATOM 820 O O . ILE A 1 106 ? 5.995 2.833 -5.139 1.00 94.50 106 ILE A O 1
ATOM 824 N N . LYS A 1 107 ? 5.871 5.067 -5.048 1.00 93.56 107 LYS A N 1
ATOM 825 C CA . LYS A 1 107 ? 6.599 5.180 -3.771 1.00 93.56 107 LYS A CA 1
ATOM 826 C C . LYS A 1 107 ? 5.838 4.588 -2.581 1.00 93.56 107 LYS A C 1
ATOM 828 O O . LYS A 1 107 ? 6.477 4.016 -1.697 1.00 93.56 107 LYS A O 1
ATOM 833 N N . LYS A 1 108 ? 4.502 4.684 -2.544 1.00 93.69 108 LYS A N 1
ATOM 834 C CA . LYS A 1 108 ? 3.677 4.018 -1.516 1.00 93.69 108 LYS A CA 1
ATOM 835 C C . LYS A 1 108 ? 3.741 2.498 -1.651 1.00 93.69 108 LYS A C 1
ATOM 837 O O . LYS A 1 108 ? 4.018 1.841 -0.655 1.00 93.69 108 LYS A O 1
ATOM 84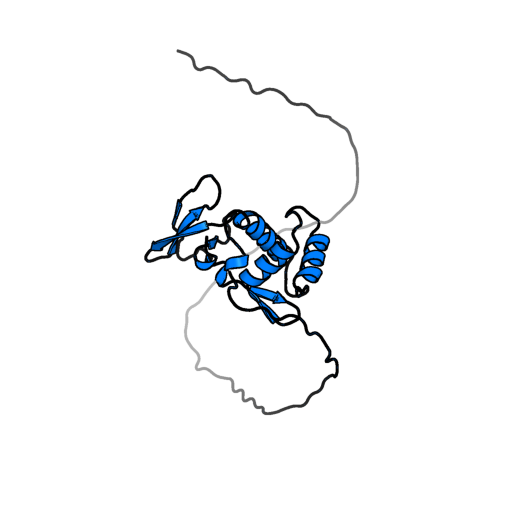2 N N . LEU A 1 109 ? 3.579 1.957 -2.859 1.00 94.56 109 LEU A N 1
ATOM 843 C CA . LEU A 1 109 ? 3.641 0.519 -3.124 1.00 94.56 109 LEU A CA 1
ATOM 844 C C . LEU A 1 109 ? 4.990 -0.074 -2.714 1.00 94.56 109 LEU A C 1
ATOM 846 O O . LEU A 1 109 ? 5.033 -1.057 -1.977 1.00 94.56 109 LEU A O 1
ATOM 850 N N . LEU A 1 110 ? 6.094 0.555 -3.128 1.00 94.00 110 LEU A N 1
ATOM 851 C CA . LEU A 1 110 ? 7.437 0.110 -2.753 1.00 94.00 110 LEU A CA 1
ATOM 852 C C . LEU A 1 110 ? 7.658 0.197 -1.236 1.00 94.00 110 LEU A C 1
ATOM 854 O O . LEU A 1 110 ? 8.265 -0.702 -0.659 1.00 94.00 110 LEU A O 1
ATOM 858 N N . SER A 1 111 ? 7.132 1.233 -0.574 1.00 93.25 111 SER A N 1
ATOM 859 C CA . SER A 1 111 ? 7.162 1.353 0.890 1.00 93.25 111 SER A CA 1
ATOM 860 C C . SER A 1 111 ? 6.389 0.222 1.579 1.00 93.25 111 SER A C 1
ATOM 862 O O . SER A 1 111 ? 6.897 -0.394 2.512 1.00 93.25 111 SER A O 1
ATOM 864 N N . TRP A 1 112 ? 5.197 -0.113 1.080 1.00 94.06 112 TRP A N 1
ATOM 865 C CA . TRP A 1 112 ? 4.383 -1.220 1.584 1.00 94.06 112 TRP A CA 1
ATOM 866 C C . TRP A 1 112 ? 5.072 -2.575 1.404 1.00 94.06 112 TRP A C 1
ATOM 868 O O . TRP A 1 112 ? 5.177 -3.319 2.377 1.00 94.06 112 TRP A O 1
ATOM 878 N N . TYR A 1 113 ? 5.623 -2.852 0.217 1.00 93.31 113 TYR A N 1
ATOM 879 C CA . TYR A 1 113 ? 6.408 -4.061 -0.052 1.00 93.31 113 TYR A CA 1
ATOM 880 C C . TYR A 1 113 ? 7.557 -4.228 0.955 1.00 93.31 113 TYR A C 1
ATOM 882 O O . TYR A 1 113 ? 7.681 -5.275 1.587 1.00 93.31 113 TYR A O 1
ATOM 890 N N . HIS A 1 114 ? 8.349 -3.172 1.179 1.00 91.94 114 HIS A N 1
ATOM 891 C CA . HIS A 1 114 ? 9.479 -3.202 2.114 1.00 91.94 114 HIS A CA 1
ATOM 892 C C . HIS A 1 114 ? 9.079 -3.452 3.578 1.00 91.94 114 HIS A C 1
ATOM 894 O O . HIS A 1 114 ? 9.916 -3.928 4.339 1.00 91.94 114 HIS A O 1
ATOM 900 N N . ILE A 1 115 ? 7.837 -3.147 3.972 1.00 91.62 115 ILE A N 1
ATOM 901 C CA . ILE A 1 115 ? 7.312 -3.418 5.320 1.00 91.62 115 ILE A CA 1
ATOM 902 C C . ILE A 1 115 ? 6.827 -4.870 5.450 1.00 91.62 115 ILE A C 1
ATOM 904 O O . ILE A 1 115 ? 7.011 -5.478 6.501 1.00 91.62 115 ILE A O 1
ATOM 908 N N . ILE A 1 116 ? 6.187 -5.429 4.415 1.00 91.38 116 ILE A N 1
ATOM 909 C CA . ILE A 1 116 ? 5.504 -6.734 4.512 1.00 91.38 116 ILE A CA 1
ATOM 910 C C . ILE A 1 116 ? 6.333 -7.925 4.021 1.00 91.38 116 ILE A C 1
ATOM 912 O O . ILE A 1 116 ? 6.012 -9.050 4.397 1.00 91.38 116 ILE A O 1
ATOM 916 N N . LYS A 1 117 ? 7.394 -7.704 3.234 1.00 88.75 117 LYS A N 1
ATOM 917 C CA . LYS A 1 117 ? 8.209 -8.773 2.621 1.00 88.75 117 LYS A CA 1
ATOM 918 C C . LYS A 1 117 ? 8.823 -9.774 3.607 1.00 88.75 117 LYS A C 1
ATOM 920 O O . LYS A 1 117 ? 9.021 -10.926 3.254 1.00 88.75 117 LYS A O 1
ATOM 925 N N . ASP A 1 118 ? 9.079 -9.350 4.844 1.00 86.06 118 ASP A N 1
ATOM 926 C CA . ASP A 1 118 ? 9.650 -10.201 5.897 1.00 86.06 118 ASP A CA 1
ATOM 927 C C . ASP A 1 118 ? 8.558 -10.776 6.839 1.00 86.06 118 ASP A C 1
ATOM 929 O O . ASP A 1 118 ? 8.865 -11.368 7.872 1.00 86.06 118 ASP A O 1
ATOM 933 N N . LEU A 1 119 ? 7.270 -10.564 6.517 1.00 86.88 119 LEU A N 1
ATOM 934 C CA . LEU A 1 119 ? 6.092 -10.852 7.363 1.00 86.88 119 LEU A CA 1
ATOM 935 C C . LEU A 1 119 ? 4.950 -11.594 6.629 1.00 86.88 119 LEU A C 1
ATOM 937 O O . LEU A 1 119 ? 3.999 -12.089 7.257 1.00 86.88 119 LEU A O 1
ATOM 941 N N . VAL A 1 120 ? 5.002 -11.635 5.299 1.00 85.38 120 VAL A N 1
ATOM 942 C CA . VAL A 1 120 ? 4.030 -12.253 4.390 1.00 85.38 120 VAL A CA 1
ATOM 943 C C . VAL A 1 120 ? 4.805 -13.146 3.431 1.00 85.38 120 VAL A C 1
ATOM 945 O O . VAL A 1 120 ? 5.679 -12.662 2.722 1.00 85.38 120 VAL A O 1
ATOM 948 N N . ASP A 1 121 ? 4.473 -14.436 3.391 1.00 83.19 121 ASP A N 1
ATOM 949 C CA . ASP A 1 121 ? 4.98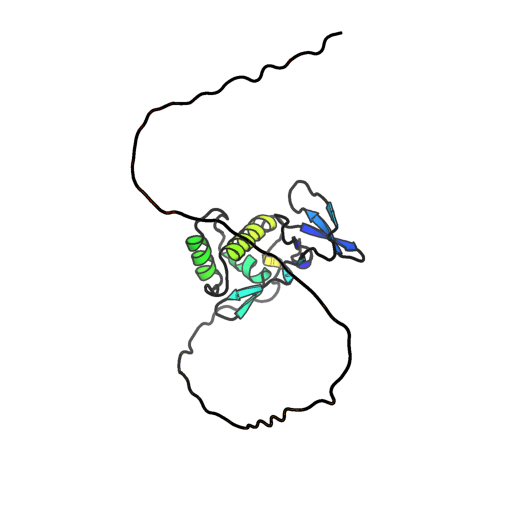6 -15.324 2.350 1.00 83.19 121 ASP A CA 1
ATOM 950 C C . ASP A 1 121 ? 4.173 -15.090 1.074 1.00 83.19 121 ASP A C 1
ATOM 952 O O . ASP A 1 121 ? 3.048 -15.582 0.939 1.00 83.19 121 ASP A O 1
ATOM 956 N N . PHE A 1 122 ? 4.722 -14.284 0.163 1.00 81.06 122 PHE A N 1
ATOM 957 C CA . PHE A 1 122 ? 4.041 -13.899 -1.070 1.00 81.06 122 PHE A CA 1
ATOM 958 C C . PHE A 1 122 ? 3.660 -15.105 -1.939 1.00 81.06 122 PHE A C 1
ATOM 960 O O . PHE A 1 122 ? 2.626 -15.058 -2.599 1.00 81.06 122 PHE A O 1
ATOM 967 N N . ASN A 1 123 ? 4.430 -16.197 -1.900 1.00 73.50 123 ASN A N 1
ATOM 968 C CA . ASN A 1 123 ? 4.176 -17.383 -2.724 1.00 73.50 123 ASN A CA 1
ATOM 969 C C . ASN A 1 123 ? 2.820 -18.029 -2.378 1.00 73.50 123 ASN A C 1
ATOM 971 O O . ASN A 1 123 ? 2.112 -18.506 -3.259 1.00 73.50 123 ASN A O 1
ATOM 975 N N . THR A 1 124 ? 2.413 -17.955 -1.105 1.00 77.50 124 THR A N 1
ATOM 976 C CA . THR A 1 124 ? 1.123 -18.477 -0.611 1.00 77.50 124 THR A CA 1
ATOM 977 C C . THR A 1 124 ? -0.086 -17.582 -0.921 1.00 77.50 124 THR A C 1
ATOM 979 O O . THR A 1 124 ? -1.215 -17.931 -0.580 1.00 77.50 124 THR A O 1
ATOM 982 N N . LEU A 1 125 ? 0.109 -16.411 -1.541 1.00 72.25 125 LEU A N 1
ATOM 983 C CA . LEU A 1 125 ? -0.990 -15.491 -1.869 1.00 72.25 125 LEU A CA 1
ATOM 984 C C . LEU A 1 125 ? -1.730 -15.854 -3.165 1.00 72.25 125 LEU A C 1
ATOM 986 O O . LEU A 1 125 ? -2.815 -15.326 -3.395 1.00 72.25 125 LEU A O 1
ATOM 990 N N . ILE A 1 126 ? -1.145 -16.711 -4.009 1.00 68.19 126 ILE A N 1
ATOM 991 C CA . ILE A 1 126 ? -1.652 -17.051 -5.350 1.00 68.19 126 ILE A CA 1
ATOM 992 C C . ILE A 1 126 ? -1.596 -18.576 -5.556 1.00 68.19 126 ILE A C 1
ATOM 994 O O . ILE A 1 126 ? -1.107 -19.075 -6.568 1.00 68.19 126 ILE A O 1
ATOM 998 N N . GLU A 1 127 ? -2.044 -19.346 -4.560 1.00 50.94 127 GLU A N 1
ATOM 999 C CA . GLU A 1 127 ? -2.073 -20.807 -4.676 1.00 50.94 127 GLU A CA 1
ATOM 1000 C C . GLU A 1 127 ? -3.092 -21.262 -5.740 1.00 50.94 127 GLU A C 1
ATOM 1002 O O . GLU A 1 127 ? -4.303 -21.190 -5.536 1.00 50.94 127 GLU A O 1
ATOM 1007 N N . ALA A 1 128 ? -2.538 -21.796 -6.838 1.00 45.06 128 ALA A N 1
ATOM 1008 C CA . ALA A 1 128 ? -3.164 -22.416 -8.011 1.00 45.06 128 ALA A CA 1
ATOM 1009 C C . ALA A 1 128 ? -3.793 -21.479 -9.083 1.00 45.06 128 ALA A C 1
ATOM 1011 O O . ALA A 1 128 ? -4.776 -20.796 -8.796 1.00 45.06 128 ALA A O 1
ATOM 1012 N N . PRO A 1 129 ? -3.381 -21.584 -10.372 1.00 46.09 129 PRO A N 1
ATOM 1013 C CA . PRO A 1 129 ? -2.141 -22.172 -10.904 1.00 46.09 129 PRO A CA 1
ATOM 1014 C C . PRO A 1 129 ? -1.386 -21.274 -11.915 1.00 46.09 129 PRO A C 1
ATOM 1016 O O . PRO A 1 129 ? -1.849 -20.211 -12.322 1.00 46.09 129 PRO A O 1
ATOM 1019 N N . GLU A 1 130 ? -0.209 -21.731 -12.351 1.00 48.78 130 GLU A N 1
ATOM 1020 C CA . GLU A 1 130 ? 0.612 -21.070 -13.374 1.00 48.78 130 GLU A CA 1
ATOM 1021 C C . GLU A 1 130 ? -0.010 -21.123 -14.783 1.00 48.78 130 GLU A C 1
ATOM 1023 O O . GLU A 1 130 ? -0.463 -22.177 -15.224 1.00 48.78 130 GLU A O 1
ATOM 1028 N N . THR A 1 131 ? 0.078 -20.016 -15.528 1.00 31.09 131 THR A N 1
ATOM 1029 C CA . THR A 1 131 ? 0.216 -19.927 -17.004 1.00 31.09 131 THR A CA 1
ATOM 1030 C C . THR A 1 131 ? 0.638 -18.475 -17.294 1.00 31.09 131 THR A C 1
ATOM 1032 O O . THR A 1 131 ? -0.136 -17.556 -17.059 1.00 31.09 131 THR A O 1
ATOM 1035 N N . LYS A 1 132 ? 1.930 -18.161 -17.452 1.00 35.16 132 LYS A N 1
ATOM 1036 C CA . LYS A 1 132 ? 2.730 -18.234 -18.693 1.00 35.16 132 LYS A CA 1
ATOM 1037 C C . LYS A 1 132 ? 2.091 -17.555 -19.911 1.00 35.16 132 LYS A C 1
ATOM 1039 O O . LYS A 1 132 ? 1.123 -18.054 -20.455 1.00 35.16 132 LYS A O 1
ATOM 1044 N N . GLU A 1 133 ? 2.747 -16.475 -20.339 1.00 37.41 133 GLU A N 1
ATOM 1045 C CA . GLU A 1 133 ? 3.040 -16.146 -21.743 1.00 37.41 133 GLU A CA 1
ATOM 1046 C C . GLU A 1 133 ? 1.889 -16.274 -22.759 1.00 37.41 133 GLU A C 1
ATOM 1048 O O . GLU A 1 133 ? 1.719 -17.325 -23.365 1.00 37.41 133 GLU A O 1
ATOM 1053 N N . GLU A 1 134 ? 1.260 -15.147 -23.112 1.00 36.72 134 GLU A N 1
ATOM 1054 C CA . GLU A 1 134 ? 1.320 -14.715 -24.516 1.00 36.72 134 GLU A CA 1
ATOM 1055 C C . GLU A 1 134 ? 1.113 -13.203 -24.673 1.00 36.72 134 GLU A C 1
ATOM 1057 O O . GLU A 1 134 ? 0.364 -12.575 -23.925 1.00 36.72 134 GLU A O 1
ATOM 1062 N N . ALA A 1 135 ? 1.794 -12.621 -25.660 1.00 36.50 135 ALA A N 1
ATOM 1063 C CA . ALA A 1 135 ? 1.618 -11.239 -26.079 1.00 36.50 135 ALA A CA 1
ATOM 1064 C C . ALA A 1 135 ? 1.676 -11.171 -27.610 1.00 36.50 135 ALA A C 1
ATOM 1066 O O . ALA A 1 135 ? 2.728 -11.433 -28.192 1.00 36.50 135 ALA A O 1
ATOM 1067 N N . SER A 1 136 ? 0.576 -10.776 -28.259 1.00 32.19 136 SER A N 1
ATOM 1068 C CA . SER A 1 136 ? 0.644 -10.137 -29.578 1.00 32.19 136 SER A CA 1
ATOM 1069 C C . SER A 1 136 ? -0.561 -9.238 -29.868 1.00 32.19 136 SER A C 1
ATOM 1071 O O . SER A 1 136 ? -1.668 -9.459 -29.387 1.00 32.19 136 SER A O 1
ATOM 1073 N N . GLU A 1 137 ? -0.275 -8.215 -30.669 1.00 32.59 137 GLU A N 1
ATOM 1074 C CA . GLU A 1 137 ? -1.132 -7.498 -31.621 1.00 32.59 137 GLU A CA 1
ATOM 1075 C C . GLU A 1 137 ? -2.661 -7.433 -31.412 1.00 32.59 137 GLU A C 1
ATOM 1077 O O . GLU A 1 137 ? -3.409 -8.358 -31.714 1.00 32.59 137 GLU A O 1
ATOM 1082 N N . SER A 1 138 ? -3.147 -6.200 -31.238 1.00 36.16 138 SER A N 1
ATOM 1083 C CA . SER A 1 138 ? -3.776 -5.530 -32.388 1.00 36.16 138 SER A CA 1
ATOM 1084 C C . SER A 1 138 ? -3.614 -4.011 -32.297 1.00 36.16 138 SER A C 1
ATOM 1086 O O . SER A 1 138 ? -3.789 -3.420 -31.232 1.00 36.16 138 SER A O 1
ATOM 1088 N N . ALA A 1 139 ? -3.321 -3.363 -33.425 1.00 36.72 139 ALA A N 1
ATOM 1089 C CA . ALA A 1 139 ? -3.246 -1.907 -33.557 1.00 36.72 139 ALA A CA 1
ATOM 1090 C C . ALA A 1 139 ? -4.135 -1.412 -34.715 1.00 36.72 139 ALA A C 1
ATOM 1092 O O . ALA A 1 139 ? -4.440 -2.175 -35.625 1.00 36.72 139 ALA A O 1
ATOM 1093 N N . GLU A 1 140 ? -4.495 -0.121 -34.679 1.00 40.06 140 GLU A N 1
ATOM 1094 C CA . GLU A 1 140 ? -5.299 0.602 -35.690 1.00 40.06 140 GLU A CA 1
ATOM 1095 C C . GLU A 1 140 ? -6.785 0.150 -35.851 1.00 40.06 140 GLU A C 1
ATOM 1097 O O . GLU A 1 140 ? -7.163 -0.942 -35.453 1.00 40.06 140 GLU A O 1
ATOM 1102 N N . THR A 1 141 ? -7.737 0.965 -36.344 1.00 30.77 141 THR A N 1
ATOM 1103 C CA . THR A 1 141 ? -7.663 2.353 -36.862 1.00 30.77 141 THR A CA 1
ATOM 1104 C C . THR A 1 141 ? -8.862 3.250 -36.465 1.00 30.77 141 THR A C 1
ATOM 1106 O O . THR A 1 141 ? -9.905 2.839 -35.975 1.00 30.77 141 THR A O 1
ATOM 1109 N N . THR A 1 142 ? -8.676 4.544 -36.712 1.00 29.16 142 THR A N 1
ATOM 1110 C CA . THR A 1 142 ? -9.407 5.756 -36.304 1.00 29.16 142 THR A CA 1
ATOM 1111 C C . THR A 1 142 ? -10.842 6.063 -36.823 1.00 29.16 142 THR A C 1
ATOM 1113 O O . THR A 1 142 ? -11.079 6.045 -38.024 1.00 29.16 142 THR A O 1
ATOM 1116 N N . LYS A 1 143 ? -11.635 6.714 -35.938 1.00 35.00 143 LYS A N 1
ATOM 1117 C CA . LYS A 1 143 ? -12.432 7.980 -36.110 1.00 35.00 143 LYS A CA 1
ATOM 1118 C C . LYS A 1 143 ? -13.728 8.084 -36.970 1.00 35.00 143 LYS A C 1
ATOM 1120 O O . LYS A 1 143 ? -13.829 7.599 -38.083 1.00 35.00 143 LYS A O 1
ATOM 1125 N N . LYS A 1 144 ? -14.566 9.042 -36.498 1.00 31.48 144 LYS A N 1
ATOM 1126 C CA . LYS A 1 144 ? -15.740 9.759 -37.090 1.00 31.48 144 LYS A CA 1
ATOM 1127 C C . LYS A 1 144 ? -17.103 9.028 -37.081 1.00 31.48 144 LYS A C 1
ATOM 1129 O O . LYS A 1 144 ? -17.124 7.818 -37.194 1.00 31.48 144 LYS A O 1
ATOM 1134 N N . LYS A 1 145 ? -18.285 9.689 -37.095 1.00 33.38 145 LYS A N 1
ATOM 1135 C CA . LYS A 1 145 ? -18.838 10.967 -36.522 1.00 33.38 145 LYS A CA 1
ATOM 1136 C C . LYS A 1 145 ? -20.129 11.360 -37.286 1.00 33.38 145 LYS A C 1
ATOM 1138 O O . LYS A 1 145 ? -20.014 11.829 -38.417 1.00 33.38 145 LYS A O 1
ATOM 1143 N N . SER A 1 146 ? -21.311 11.302 -36.658 1.00 35.38 146 SER A N 1
ATOM 1144 C CA . SER A 1 146 ? -22.575 12.013 -37.033 1.00 35.38 146 SER A CA 1
ATOM 1145 C C . SER A 1 146 ? -23.659 11.686 -35.973 1.00 35.38 146 SER A C 1
ATOM 1147 O O . SER A 1 146 ? -23.787 10.524 -35.629 1.00 35.38 146 SER A O 1
ATOM 1149 N N . SER A 1 147 ? -24.280 12.622 -35.226 1.00 39.81 147 SER A N 1
ATOM 1150 C CA . SER A 1 147 ? -25.311 13.646 -35.570 1.00 39.81 147 SER A CA 1
ATOM 1151 C C . SER A 1 147 ? -26.751 13.088 -35.634 1.00 39.81 147 SER A C 1
ATOM 1153 O O . SER A 1 147 ? -26.910 12.007 -36.178 1.00 39.81 147 SER A O 1
ATOM 1155 N N . LYS A 1 148 ? -27.849 13.773 -35.253 1.00 33.59 148 LYS A N 1
ATOM 1156 C CA . LYS A 1 148 ? -28.131 15.063 -34.552 1.00 33.59 148 LYS A CA 1
ATOM 1157 C C . LYS A 1 148 ? -29.676 15.159 -34.331 1.00 33.59 148 LYS A C 1
ATOM 1159 O O . LYS A 1 148 ? -30.404 14.442 -35.008 1.00 33.59 148 LYS A O 1
ATOM 1164 N N . LYS A 1 149 ? -30.144 16.151 -33.541 1.00 33.44 149 LYS A N 1
ATOM 1165 C CA . LYS A 1 149 ? -31.523 16.733 -33.488 1.00 33.44 149 LYS A CA 1
ATOM 1166 C C . LYS A 1 149 ? -32.437 16.067 -32.434 1.00 33.44 149 LYS A C 1
ATOM 1168 O O . LYS A 1 149 ? -32.250 14.889 -32.168 1.00 33.44 149 LYS A O 1
ATOM 1173 N N . LYS A 1 150 ? -33.369 16.749 -31.742 1.00 35.12 150 LYS A N 1
ATOM 1174 C CA . LYS A 1 150 ? -34.046 18.076 -31.877 1.00 35.12 150 LYS A CA 1
ATOM 1175 C C . LYS A 1 150 ? -33.952 18.835 -30.514 1.00 35.12 150 LYS A C 1
ATOM 1177 O O . LYS A 1 150 ? -33.804 18.161 -29.504 1.00 35.12 150 LYS A O 1
ATOM 1182 N N . GLU A 1 151 ? -33.764 20.162 -30.394 1.00 37.78 151 GLU A N 1
ATOM 1183 C CA . GLU A 1 151 ? -34.717 21.283 -30.644 1.00 37.78 151 GLU A CA 1
ATOM 1184 C C . GLU A 1 151 ? -36.063 21.064 -29.892 1.00 37.78 151 GLU A C 1
ATOM 1186 O O . GLU A 1 151 ? -36.576 19.949 -29.897 1.00 37.78 151 GLU A O 1
ATOM 1191 N N . GLU A 1 152 ? -36.668 22.039 -29.193 1.00 42.69 152 GLU A N 1
ATOM 1192 C CA . GLU A 1 152 ? -36.740 23.488 -29.488 1.00 42.69 152 GLU A CA 1
ATOM 1193 C C . GLU A 1 152 ? -37.071 24.369 -28.243 1.00 42.69 152 GLU A C 1
ATOM 1195 O O . GLU A 1 152 ? -37.346 23.849 -27.164 1.00 42.69 152 GLU A O 1
ATOM 1200 N N . THR A 1 153 ? -37.026 25.701 -28.390 1.00 28.55 153 THR A N 1
ATOM 1201 C CA . THR A 1 153 ? -37.243 26.744 -27.353 1.00 28.55 153 THR A CA 1
ATOM 1202 C C . THR A 1 153 ? -38.635 27.386 -27.408 1.00 28.55 153 THR A C 1
ATOM 1204 O O . THR A 1 153 ? -39.122 27.628 -28.510 1.00 28.55 153 THR A O 1
ATOM 1207 N N . ILE A 1 154 ? -39.200 27.810 -26.265 1.00 38.06 154 ILE A N 1
ATOM 1208 C CA . ILE A 1 154 ? -40.206 28.895 -26.193 1.00 38.06 154 ILE A CA 1
ATOM 1209 C C . ILE A 1 154 ? -39.959 29.755 -24.941 1.00 38.06 154 ILE A C 1
ATOM 1211 O O . ILE A 1 154 ? -40.006 29.241 -23.824 1.00 38.06 154 ILE A O 1
ATOM 1215 N N . ASP A 1 155 ? -39.768 31.059 -25.140 1.00 34.41 155 ASP A N 1
ATOM 1216 C CA . ASP A 1 155 ? -39.797 32.099 -24.105 1.00 34.41 155 ASP A CA 1
ATOM 1217 C C . ASP A 1 155 ? -41.188 32.754 -24.025 1.00 34.41 155 ASP A C 1
ATOM 1219 O O . ASP A 1 155 ? -41.889 32.863 -25.032 1.00 34.41 155 ASP A O 1
ATOM 1223 N N . THR A 1 156 ? -41.582 33.265 -22.854 1.00 31.81 156 THR A N 1
ATOM 1224 C CA . THR A 1 156 ? -42.583 34.344 -22.716 1.00 31.81 156 THR A CA 1
ATOM 1225 C C . THR A 1 156 ? -42.340 35.091 -21.402 1.00 31.81 156 THR A C 1
ATOM 1227 O O . THR A 1 156 ? -42.104 34.475 -20.364 1.00 31.81 156 THR A O 1
ATOM 1230 N N . GLU A 1 157 ? -42.396 36.418 -21.459 1.00 36.53 157 GLU A N 1
ATO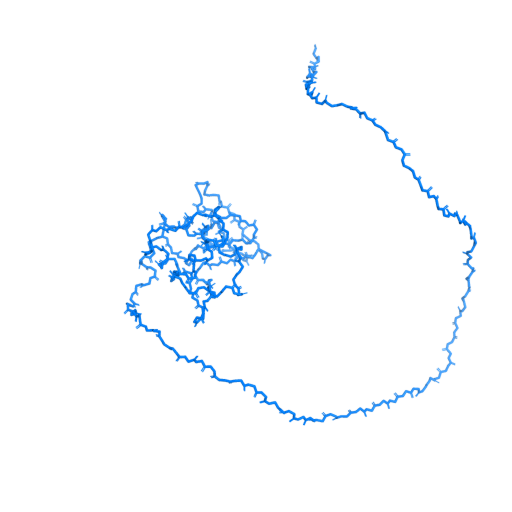M 1231 C CA . GLU A 1 157 ? -42.060 37.362 -20.388 1.00 36.53 157 GLU A CA 1
ATOM 1232 C C . GLU A 1 157 ? -43.232 38.351 -20.159 1.00 36.53 157 GLU A C 1
ATOM 1234 O O . GLU A 1 157 ? -44.094 38.489 -21.025 1.00 36.53 157 GLU A O 1
ATOM 1239 N N . GLU A 1 158 ? -43.240 39.036 -19.004 1.00 36.34 15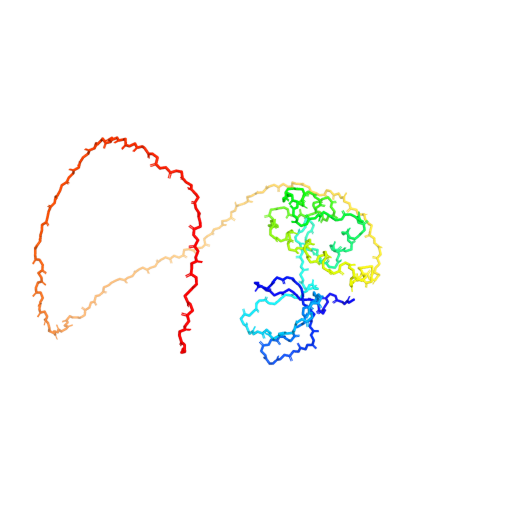8 GLU A N 1
ATOM 1240 C CA . GLU A 1 158 ? -44.135 40.156 -18.627 1.00 36.34 158 GLU A CA 1
ATOM 1241 C C . GLU A 1 158 ? -45.658 39.864 -18.424 1.00 36.34 158 GLU A C 1
ATOM 1243 O O . GLU A 1 158 ? -46.224 38.920 -18.958 1.00 36.34 158 GLU A O 1
ATOM 1248 N N . GLU A 1 159 ? -46.417 40.599 -17.587 1.00 33.97 159 GLU A N 1
ATOM 1249 C CA . GLU A 1 159 ? -46.036 41.634 -16.604 1.00 33.97 159 GLU A CA 1
ATOM 1250 C C . GLU A 1 159 ? -46.933 41.653 -15.340 1.00 33.97 159 GLU A C 1
ATOM 1252 O O . GLU A 1 159 ? -47.869 40.873 -15.163 1.00 33.97 159 GLU A O 1
ATOM 1257 N N . LYS A 1 160 ? -46.626 42.581 -14.426 1.00 37.38 160 LYS A N 1
ATOM 1258 C CA . LYS A 1 160 ? -47.178 42.718 -13.075 1.00 37.38 160 LYS A CA 1
ATOM 1259 C C . LYS A 1 160 ? -48.483 43.528 -12.996 1.00 37.38 160 LYS A C 1
ATOM 1261 O O . LYS A 1 160 ? -48.705 44.460 -13.775 1.00 37.38 160 LYS A O 1
ATOM 1266 N N . PRO A 1 161 ? -49.232 43.335 -11.894 1.00 46.00 161 PRO A N 1
ATOM 1267 C CA . PRO A 1 161 ? -49.891 44.395 -11.119 1.00 46.00 161 PRO A CA 1
ATOM 1268 C C . PRO A 1 161 ? -48.898 45.165 -10.214 1.00 46.00 161 PRO A C 1
ATOM 1270 O O . PRO A 1 161 ? -47.937 44.585 -9.710 1.00 46.00 161 PRO A O 1
ATOM 1273 N N . LYS A 1 162 ? -49.115 46.469 -9.962 1.00 34.88 162 LYS A N 1
ATOM 1274 C CA . LYS A 1 162 ? -48.118 47.358 -9.313 1.00 34.88 162 LYS A CA 1
ATOM 1275 C C . LYS A 1 162 ? -48.585 48.013 -7.994 1.00 34.88 162 LYS A C 1
ATOM 1277 O O . LYS A 1 162 ? -49.467 48.871 -8.029 1.00 34.88 162 LYS A O 1
ATOM 1282 N N . LYS A 1 163 ? -47.951 47.658 -6.858 1.00 34.66 163 LYS A N 1
ATOM 1283 C CA . LYS A 1 163 ? -47.910 48.337 -5.524 1.00 34.66 163 LYS A CA 1
ATOM 1284 C C . LYS A 1 163 ? -46.933 47.563 -4.585 1.00 34.66 163 LYS A C 1
ATOM 1286 O O . LYS A 1 163 ? -46.427 46.533 -5.015 1.00 34.66 163 LYS A O 1
ATOM 1291 N N . THR A 1 164 ? -46.528 47.979 -3.372 1.00 29.77 164 THR A N 1
ATOM 1292 C CA . THR A 1 164 ? -47.009 49.059 -2.473 1.00 29.77 164 THR A CA 1
ATOM 1293 C C . THR A 1 164 ? -45.868 49.999 -1.988 1.00 29.77 164 THR A C 1
ATOM 1295 O O . THR A 1 164 ? -45.325 50.724 -2.815 1.00 29.77 164 THR A O 1
ATOM 1298 N N . ALA A 1 165 ? -45.542 50.085 -0.681 1.00 40.84 165 ALA A N 1
ATOM 1299 C CA . ALA A 1 165 ? -44.761 51.178 -0.055 1.00 40.84 165 ALA A CA 1
ATOM 1300 C C . ALA A 1 165 ? -44.288 50.793 1.377 1.00 40.84 165 ALA A C 1
ATOM 1302 O O . ALA A 1 165 ? -44.998 50.046 2.040 1.00 40.84 165 ALA A O 1
ATOM 1303 N N . LYS A 1 166 ? -43.156 51.278 1.937 1.00 36.31 166 LYS A N 1
ATOM 1304 C CA . LYS A 1 166 ? -42.712 52.695 1.987 1.00 36.31 166 LYS A CA 1
ATOM 1305 C C . LYS A 1 166 ? -41.195 52.905 2.305 1.00 36.31 166 LYS A C 1
ATOM 1307 O O . LYS A 1 166 ? -40.762 52.553 3.390 1.00 36.31 166 LYS A O 1
ATOM 1312 N N . LYS A 1 167 ? -40.465 53.562 1.376 1.00 35.84 167 LYS A N 1
ATOM 1313 C CA . LYS A 1 167 ? -39.370 54.592 1.492 1.00 35.84 167 LYS A CA 1
ATOM 1314 C C . LYS A 1 167 ? -38.297 54.542 2.634 1.00 35.84 167 LYS A C 1
ATOM 1316 O O . LYS A 1 167 ? -38.686 54.591 3.789 1.00 35.84 167 LYS A O 1
ATOM 1321 N N . THR A 1 168 ? -36.964 54.430 2.385 1.00 29.16 168 THR A N 1
ATOM 1322 C CA . THR A 1 168 ? -35.893 55.418 1.931 1.00 29.16 168 THR A CA 1
ATOM 1323 C C . THR A 1 168 ? -35.404 56.436 3.004 1.00 29.16 168 THR A C 1
ATOM 1325 O O . THR A 1 168 ? -36.239 56.817 3.811 1.00 29.16 168 THR A O 1
ATOM 1328 N N . ALA A 1 169 ? -34.168 56.998 3.074 1.00 36.69 169 ALA A N 1
ATOM 1329 C CA . ALA A 1 169 ? -32.969 57.104 2.181 1.00 36.69 169 ALA A CA 1
ATOM 1330 C C . ALA A 1 169 ? -31.631 57.334 2.994 1.00 36.69 169 ALA A C 1
ATOM 1332 O O . ALA A 1 169 ? -31.735 57.641 4.173 1.00 36.69 169 ALA A O 1
ATOM 1333 N N . ALA A 1 170 ? -30.402 57.040 2.494 1.00 36.34 170 ALA A N 1
ATOM 1334 C CA . ALA A 1 170 ? -29.335 57.910 1.875 1.00 36.34 170 ALA A CA 1
ATOM 1335 C C . ALA A 1 170 ? -28.665 59.023 2.756 1.00 36.34 170 ALA A C 1
ATOM 1337 O O . ALA A 1 170 ? -29.346 59.570 3.613 1.00 36.34 170 ALA A O 1
ATOM 1338 N N . LYS A 1 171 ? -27.383 59.472 2.599 1.00 36.06 171 LYS A N 1
ATOM 1339 C CA . LYS A 1 171 ? -26.295 59.290 1.568 1.00 36.06 171 LYS A CA 1
ATOM 1340 C C . LYS A 1 171 ? -25.023 58.562 2.138 1.00 36.06 171 LYS A C 1
ATOM 1342 O O . LYS A 1 171 ? -25.276 57.469 2.624 1.00 36.06 171 LYS A O 1
ATOM 1347 N N . THR A 1 172 ? -23.701 58.892 2.139 1.00 26.47 172 THR A N 1
ATOM 1348 C CA . THR A 1 172 ? -22.696 59.964 1.752 1.00 26.47 172 THR A CA 1
ATOM 1349 C C . THR A 1 172 ? -21.269 59.289 1.846 1.00 26.47 172 THR A C 1
ATOM 1351 O O . THR A 1 172 ? -21.193 58.310 2.578 1.00 26.47 172 THR A O 1
ATOM 1354 N N . VAL A 1 173 ? -20.104 59.543 1.188 1.00 38.03 173 VAL A N 1
ATOM 1355 C CA . VAL A 1 173 ? -19.390 60.627 0.422 1.00 38.03 173 VAL A CA 1
ATOM 1356 C C . VAL A 1 173 ? -18.627 61.634 1.352 1.00 38.03 173 VAL A C 1
ATOM 1358 O O . VAL A 1 173 ? -19.220 62.001 2.358 1.00 38.03 173 VAL A O 1
ATOM 1361 N N . THR A 1 174 ? -17.332 62.048 1.216 1.00 26.66 174 THR A N 1
ATOM 1362 C CA . THR A 1 174 ? -16.442 62.400 0.050 1.00 26.66 174 THR A CA 1
ATOM 1363 C C . THR A 1 174 ? -14.898 62.285 0.321 1.00 26.66 174 THR A C 1
ATOM 1365 O O . THR A 1 174 ? -14.482 62.750 1.371 1.00 26.66 174 THR A O 1
ATOM 1368 N N . GLU A 1 175 ? -14.094 61.791 -0.656 1.00 36.09 175 GLU A N 1
ATOM 1369 C CA . GLU A 1 175 ? -12.659 62.081 -1.056 1.00 36.09 175 GLU A CA 1
ATOM 1370 C C . GLU A 1 175 ? -11.491 62.226 -0.009 1.00 36.09 175 GLU A C 1
ATOM 1372 O O . GLU A 1 175 ? -11.739 62.309 1.180 1.00 36.09 175 GLU A O 1
ATOM 1377 N N . SER A 1 176 ? -10.161 62.223 -0.289 1.00 31.92 176 SER A N 1
ATOM 1378 C CA . SER A 1 176 ? -9.245 62.502 -1.448 1.00 31.92 176 SER A CA 1
ATOM 1379 C C . SER A 1 176 ? -7.865 61.760 -1.287 1.00 31.92 176 SER A C 1
ATOM 1381 O O . SER A 1 176 ? -7.674 61.177 -0.228 1.00 31.92 176 SER A O 1
ATOM 1383 N N . LYS A 1 177 ? -6.781 61.804 -2.116 1.00 34.66 177 LYS A N 1
ATOM 1384 C CA . LYS A 1 177 ? -6.456 61.828 -3.588 1.00 34.66 177 LYS A CA 1
ATOM 1385 C C . LYS A 1 177 ? -4.903 61.698 -3.805 1.00 34.66 177 LYS A C 1
ATOM 1387 O O . LYS A 1 177 ? -4.169 62.369 -3.092 1.00 34.66 177 LYS A O 1
ATOM 1392 N N . THR A 1 178 ? -4.431 60.998 -4.867 1.00 28.33 178 THR A N 1
ATOM 1393 C CA . THR A 1 178 ? -3.113 61.163 -5.606 1.00 28.33 178 THR A CA 1
ATOM 1394 C C . THR A 1 178 ? -1.748 60.915 -4.867 1.00 28.33 178 THR A C 1
ATOM 1396 O O . THR A 1 178 ? -1.736 60.928 -3.649 1.00 28.33 178 THR A O 1
ATOM 1399 N N . THR A 1 179 ? -0.551 60.633 -5.459 1.00 29.09 179 THR A N 1
ATOM 1400 C CA . THR A 1 179 ? -0.039 60.514 -6.868 1.00 29.09 179 THR A CA 1
ATOM 1401 C C . THR A 1 179 ? 1.236 59.618 -7.046 1.00 29.09 179 THR A C 1
ATOM 1403 O O . THR A 1 179 ? 1.859 59.210 -6.077 1.00 29.09 179 THR A O 1
ATOM 1406 N N . LYS 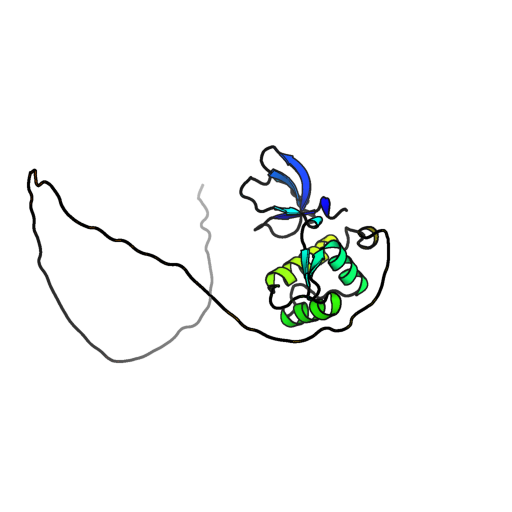A 1 180 ? 1.617 59.377 -8.322 1.00 30.94 180 LYS A N 1
ATOM 1407 C CA . LYS A 1 180 ? 2.751 58.631 -8.956 1.00 30.94 180 LYS A CA 1
ATOM 1408 C C . LYS A 1 180 ? 4.223 58.810 -8.461 1.00 30.94 180 LYS A C 1
ATOM 1410 O O . LYS A 1 180 ? 4.583 59.882 -7.997 1.00 30.94 180 LYS A O 1
ATOM 1415 N N . ALA A 1 181 ? 5.067 57.849 -8.912 1.00 32.09 181 ALA A N 1
ATOM 1416 C CA . ALA A 1 181 ? 6.494 57.939 -9.353 1.00 32.09 181 ALA A CA 1
ATOM 1417 C C . ALA A 1 181 ? 7.636 57.982 -8.297 1.00 32.09 181 ALA A C 1
ATOM 1419 O O . ALA A 1 181 ? 7.378 58.382 -7.173 1.00 32.09 181 ALA A O 1
ATOM 1420 N N . THR A 1 182 ? 8.935 57.684 -8.556 1.00 27.36 182 THR A N 1
ATOM 1421 C CA . THR A 1 182 ? 9.709 56.738 -9.436 1.00 27.36 182 THR A CA 1
ATOM 1422 C C . THR A 1 182 ? 11.211 56.801 -8.997 1.00 27.36 182 THR A C 1
ATOM 1424 O O . THR A 1 182 ? 11.647 57.852 -8.536 1.00 27.36 182 THR A O 1
ATOM 1427 N N . THR A 1 183 ? 12.039 55.773 -9.286 1.00 31.11 183 THR A N 1
ATOM 1428 C CA . THR A 1 183 ? 13.543 55.783 -9.419 1.00 31.11 183 THR A CA 1
ATOM 1429 C C . THR A 1 183 ? 14.481 55.528 -8.206 1.00 31.11 183 THR A C 1
ATOM 1431 O O . THR A 1 183 ? 14.213 55.939 -7.087 1.00 31.11 183 THR A O 1
ATOM 1434 N N . THR A 1 184 ? 15.668 54.957 -8.527 1.00 30.66 184 THR A N 1
ATOM 1435 C CA . THR A 1 184 ? 16.971 54.891 -7.783 1.00 30.66 184 THR A CA 1
ATOM 1436 C C . THR A 1 184 ? 17.035 54.048 -6.484 1.00 30.66 184 THR A C 1
ATOM 1438 O O . THR A 1 184 ? 16.143 54.116 -5.657 1.00 30.66 184 THR A O 1
ATOM 1441 N N . LYS A 1 185 ? 17.960 53.071 -6.322 1.00 37.69 185 LYS A N 1
ATOM 1442 C CA . LYS A 1 185 ? 19.442 53.130 -6.090 1.00 37.69 185 LYS A CA 1
ATOM 1443 C C . LYS A 1 185 ? 19.803 53.831 -4.753 1.00 37.69 185 LYS A C 1
ATOM 1445 O O . LYS A 1 185 ? 19.258 54.890 -4.499 1.00 37.69 185 LYS A O 1
ATOM 1450 N N . THR A 1 186 ? 20.719 53.360 -3.885 1.00 32.31 186 THR A N 1
ATOM 1451 C CA . THR A 1 186 ? 21.781 52.314 -3.974 1.00 32.31 186 THR A CA 1
ATOM 1452 C C . THR A 1 186 ? 22.332 51.942 -2.571 1.00 32.31 186 THR A C 1
ATOM 1454 O O . THR A 1 186 ? 22.149 52.741 -1.665 1.00 32.31 186 THR A O 1
ATOM 1457 N N . VAL A 1 187 ? 23.176 50.883 -2.462 1.00 36.09 187 VAL A N 1
ATOM 1458 C CA . VAL A 1 187 ? 24.293 50.734 -1.462 1.00 36.09 187 VAL A CA 1
ATOM 1459 C C . VAL A 1 187 ? 23.879 50.447 0.015 1.00 36.09 187 VAL A C 1
ATOM 1461 O O . VAL A 1 187 ? 22.870 50.963 0.463 1.00 36.09 187 VAL A O 1
ATOM 1464 N N . LYS A 1 188 ? 24.588 49.678 0.878 1.00 32.66 188 LYS A N 1
ATOM 1465 C CA . LYS A 1 188 ? 25.720 48.696 0.808 1.00 32.66 188 LYS A CA 1
ATOM 1466 C C . LYS A 1 188 ? 25.984 48.137 2.246 1.00 32.66 188 LYS A C 1
ATOM 1468 O O . LYS A 1 188 ? 25.517 48.731 3.207 1.00 32.66 188 LYS A O 1
ATOM 1473 N N . VAL A 1 189 ? 26.874 47.138 2.378 1.00 34.78 189 VAL A N 1
ATOM 1474 C CA . VAL A 1 189 ? 27.646 46.727 3.596 1.00 34.78 189 VAL A CA 1
ATOM 1475 C C . VAL A 1 189 ? 27.062 45.570 4.451 1.00 34.78 189 VAL A C 1
ATOM 1477 O O . VAL A 1 189 ? 25.886 45.241 4.392 1.00 34.78 189 VAL A O 1
ATOM 1480 N N . SER A 1 190 ? 27.993 44.887 5.130 1.00 33.41 190 SER A N 1
ATOM 1481 C CA . SER A 1 190 ? 28.003 43.632 5.907 1.00 33.41 190 SER A CA 1
ATOM 1482 C C . SER A 1 190 ? 27.186 43.671 7.237 1.00 33.41 190 SER A C 1
ATOM 1484 O O . SER A 1 190 ? 26.628 44.706 7.570 1.00 33.41 190 SER A O 1
ATOM 1486 N N . SER A 1 191 ? 27.052 42.613 8.066 1.00 42.62 191 SER A N 1
ATOM 1487 C CA . SER A 1 191 ? 28.007 41.516 8.329 1.00 42.62 191 SER A CA 1
ATOM 1488 C C . SER A 1 191 ? 27.473 40.222 8.997 1.00 42.62 191 SER A C 1
ATOM 1490 O O . SER A 1 191 ? 26.698 40.241 9.942 1.00 42.62 191 SER A O 1
ATOM 1492 N N . LYS A 1 192 ? 27.982 39.083 8.500 1.00 41.19 192 LYS A N 1
ATOM 1493 C CA . LYS A 1 192 ? 28.760 38.037 9.211 1.00 41.19 192 LYS A CA 1
ATOM 1494 C C . LYS A 1 192 ? 28.390 37.625 10.667 1.00 41.19 192 LYS A C 1
ATOM 1496 O O . LYS A 1 192 ? 28.995 38.117 11.605 1.00 41.19 192 LYS A O 1
ATOM 1501 N N . THR A 1 193 ? 27.567 36.572 10.775 1.00 37.06 193 THR A N 1
ATOM 1502 C CA . THR A 1 193 ? 27.771 35.312 11.558 1.00 37.06 193 THR A CA 1
ATOM 1503 C C . THR A 1 193 ? 28.012 35.303 13.100 1.00 37.06 193 THR A C 1
ATOM 1505 O O . THR A 1 193 ? 28.602 36.195 13.687 1.00 37.06 193 THR A O 1
ATOM 1508 N N . THR A 1 194 ? 27.657 34.159 13.720 1.00 40.47 194 THR A N 1
ATOM 1509 C CA . THR A 1 194 ? 28.060 33.600 15.049 1.00 40.47 194 THR A CA 1
ATOM 1510 C C . THR A 1 194 ? 27.429 34.111 16.366 1.00 40.47 194 THR A C 1
ATOM 1512 O O . THR A 1 194 ? 28.001 34.932 17.062 1.00 40.47 194 THR A O 1
ATOM 1515 N N . ALA A 1 195 ? 26.295 33.492 16.737 1.00 41.66 195 ALA A N 1
ATOM 1516 C CA . ALA A 1 195 ? 26.093 32.544 17.864 1.00 41.66 195 ALA A CA 1
ATOM 1517 C C . ALA A 1 195 ? 26.618 32.795 19.312 1.00 41.66 195 ALA A C 1
ATOM 1519 O O . ALA A 1 195 ? 27.704 33.315 19.526 1.00 41.66 195 ALA A O 1
ATOM 1520 N N . LYS A 1 196 ? 25.902 32.158 20.273 1.00 41.38 196 LYS A N 1
ATOM 1521 C CA . LYS A 1 196 ? 26.109 32.056 21.749 1.00 41.38 196 LYS A CA 1
ATOM 1522 C C . LYS A 1 196 ? 25.659 33.296 22.559 1.00 41.38 196 LYS A C 1
ATOM 1524 O O . LYS A 1 196 ? 25.775 34.408 22.074 1.00 41.38 196 LYS A O 1
ATOM 1529 N N . THR A 1 197 ? 25.097 33.186 23.774 1.00 50.91 197 THR A N 1
ATOM 1530 C CA . THR A 1 197 ? 24.720 32.006 24.600 1.00 50.91 197 THR A CA 1
ATOM 1531 C C . THR A 1 197 ? 23.467 32.309 25.439 1.00 50.91 197 THR A C 1
ATOM 1533 O O . THR A 1 197 ? 23.228 33.462 25.781 1.00 50.91 197 THR A O 1
ATOM 1536 N N . ASN A 1 198 ? 22.684 31.285 25.803 1.00 52.44 198 ASN A N 1
ATOM 1537 C CA . ASN A 1 198 ? 21.522 31.419 26.694 1.00 52.44 198 ASN A CA 1
ATOM 1538 C C . ASN A 1 198 ? 21.942 31.240 28.167 1.00 52.44 198 ASN A C 1
ATOM 1540 O O . ASN A 1 198 ? 22.450 30.175 28.519 1.00 52.44 198 ASN A O 1
ATOM 1544 N N . THR A 1 199 ? 21.723 32.248 29.017 1.00 60.56 199 THR A N 1
ATOM 1545 C CA . THR A 1 199 ? 22.143 32.229 30.431 1.00 60.56 199 THR A CA 1
ATOM 1546 C C . THR A 1 199 ? 20.958 31.961 31.359 1.00 60.56 199 THR A C 1
ATOM 1548 O O . THR A 1 199 ? 20.082 32.804 31.545 1.00 60.56 199 THR A O 1
ATOM 1551 N N . TYR A 1 200 ? 20.953 30.777 31.968 1.00 55.66 200 TYR A N 1
ATOM 1552 C CA . TYR A 1 200 ? 19.938 30.325 32.921 1.00 55.66 200 TYR A CA 1
ATOM 1553 C C . TYR A 1 200 ? 20.022 31.090 34.255 1.00 55.66 200 TYR A C 1
ATOM 1555 O O . TYR A 1 200 ? 21.091 31.181 34.859 1.00 55.66 200 TYR A O 1
ATOM 1563 N N . ARG A 1 201 ? 18.889 31.623 34.732 1.00 65.19 201 ARG A N 1
ATOM 1564 C CA . ARG A 1 201 ? 18.778 32.373 35.996 1.00 65.19 201 ARG A CA 1
ATOM 1565 C C . ARG A 1 201 ? 18.228 31.462 37.106 1.00 65.19 201 ARG A C 1
ATOM 1567 O O . ARG A 1 201 ? 17.053 31.098 37.025 1.00 65.19 201 ARG A O 1
ATOM 1574 N N . PRO A 1 202 ? 19.011 31.104 38.143 1.00 62.41 202 PRO A N 1
ATOM 1575 C CA . PRO A 1 202 ? 18.493 30.339 39.274 1.00 62.41 202 PRO A CA 1
ATOM 1576 C C . PRO A 1 202 ? 17.491 31.166 40.095 1.00 62.41 202 PRO A C 1
ATOM 1578 O O . PRO A 1 202 ? 17.567 32.397 40.145 1.00 62.41 202 PRO A O 1
ATOM 1581 N N . LYS A 1 203 ? 16.547 30.478 40.745 1.00 55.44 203 LYS A N 1
ATOM 1582 C CA . LYS A 1 203 ? 15.639 31.070 41.738 1.00 55.44 203 LYS A CA 1
ATOM 1583 C C . LYS A 1 203 ? 16.327 31.088 43.104 1.00 55.44 203 LYS A C 1
ATOM 1585 O O . LYS A 1 203 ? 17.013 30.129 43.444 1.00 55.44 203 LYS A O 1
ATOM 1590 N N . SER A 1 204 ? 16.120 32.155 43.867 1.00 54.94 204 SER A N 1
ATOM 1591 C CA . SER A 1 204 ? 16.535 32.246 45.267 1.00 54.94 204 SER A CA 1
ATOM 1592 C C . SER A 1 204 ? 15.620 31.429 46.180 1.00 54.94 204 SER A C 1
ATOM 1594 O O . SER A 1 204 ? 14.409 31.367 45.947 1.00 54.94 204 SER A O 1
ATOM 1596 N N . VAL A 1 205 ? 16.218 30.893 47.241 1.00 58.91 205 VAL A N 1
ATOM 1597 C CA . VAL A 1 205 ? 15.595 30.575 48.532 1.00 58.91 205 VAL A CA 1
ATOM 1598 C C . VAL A 1 205 ? 16.346 31.404 49.568 1.00 58.91 205 VAL A C 1
ATOM 1600 O O . VAL A 1 205 ? 17.582 31.510 49.389 1.00 58.91 205 VAL A O 1
#

Radius of gyration: 32.9 Å; chains: 1; bounding box: 79×85×86 Å

pLDDT: mean 70.83, std 26.77, range [26.47, 96.0]